Protein AF-A0A1H8IRY9-F1 (afdb_monomer_lite)

Foldseek 3Di:
DQQDDLCLQAWDWDADPPLGIKIKHKDWADKAFAQPQFKDKEQLLPCLVDGTFPDGDDGDIWIKMFIKMPSDPVDIFGQKIKTFDDDFFFPDKDWTHHPPDDPVPDDVPDHAFYWFDAQKMKMFYVVLSVLSVVPPHSVCCCVVPDVVPPDQWHWAARDPVRGTMIMGGQGVGTDTWIKMFGAGPVRHTGIIMIGSCNDPRD

Organism: NCBI:txid1173111

pLDDT: mean 91.51, std 10.92, range [41.16, 98.88]

InterPro domains:
  IPR025335 Protein of unknown function DUF4241 [PF14025] (32-194)

Secondary structure (DSSP, 8-state):
-----GGGGS--EEEETTTEEEEEEEEEEEEEEESSS-EE-S-TTT-TTPPPBSSPPPSEEEEEEEEEEEEETTEEEEEEEEEESSSSPPSEEEE--BTT--GGGPPTT----EEESSSEEEEEEHHHHHHHHHSS-HHHHIIIIIGGG-SSEEEEE-STT--EEEEEE-TTSSEEEEEEEEE-TTS-EEEEEEE-S-S---

Radius of gyration: 16.27 Å; chains: 1; bounding box: 42×40×45 Å

Sequence (202 aa):
MIPISNQIFQSTEGQDKDFGAYTTEVTQIGILSVPSGEIVACDPLVFPEREPFSLKVKPGQYPVYLNIVHFNPEHYRVAYAILRFNNNLPVRWEMATLHGQDVNTLKENEIFGYGVDAGTGCFMDVEAAKILVGMEDGYDFYEQVIEPVYDDWADIPLNEDGLNVILFTSGWGDGFYASYWGFDKNGEVACLVTDFAVLGEV

Structure (mmCIF, N/CA/C/O backbone):
data_AF-A0A1H8IRY9-F1
#
_entry.id   AF-A0A1H8IRY9-F1
#
loop_
_atom_site.group_PDB
_atom_site.id
_atom_site.type_symbol
_atom_site.label_atom_id
_atom_site.label_alt_id
_atom_site.label_comp_id
_atom_site.label_asym_id
_atom_site.label_entity_id
_atom_site.label_seq_id
_atom_site.pdbx_PDB_ins_code
_atom_site.Cartn_x
_atom_site.Cartn_y
_atom_site.Cartn_z
_atom_site.occupancy
_atom_site.B_iso_or_equiv
_atom_site.auth_seq_id
_atom_site.auth_comp_id
_atom_site.auth_asym_id
_atom_site.auth_atom_id
_atom_site.pdbx_PDB_model_num
ATOM 1 N N . MET A 1 1 ? -15.460 -6.413 -12.489 1.00 43.50 1 MET A N 1
ATOM 2 C CA . MET A 1 1 ? -14.377 -7.402 -12.663 1.00 43.50 1 MET A CA 1
ATOM 3 C C . MET A 1 1 ? -13.625 -7.479 -11.341 1.00 43.50 1 MET A C 1
ATOM 5 O O . MET A 1 1 ? -13.669 -6.494 -10.617 1.00 43.50 1 MET A O 1
ATOM 9 N N . ILE A 1 2 ? -13.052 -8.622 -10.954 1.00 50.50 2 ILE A N 1
ATOM 10 C CA . ILE A 1 2 ? -12.177 -8.674 -9.769 1.00 50.50 2 ILE A CA 1
ATOM 11 C C . ILE A 1 2 ? -10.872 -7.991 -10.196 1.00 50.50 2 ILE A C 1
ATOM 13 O O . ILE A 1 2 ? -10.231 -8.548 -11.080 1.00 50.50 2 ILE A O 1
ATOM 17 N N . PRO A 1 3 ? -10.493 -6.818 -9.657 1.00 61.88 3 PRO A N 1
ATOM 18 C CA . PRO A 1 3 ? -9.382 -6.060 -10.232 1.00 61.88 3 PRO A CA 1
ATOM 19 C C . PRO A 1 3 ? -8.028 -6.740 -9.993 1.00 61.88 3 PRO A C 1
ATOM 21 O O . PRO A 1 3 ? -7.098 -6.534 -10.756 1.00 61.88 3 PRO A O 1
ATOM 24 N N . ILE A 1 4 ? -7.917 -7.585 -8.958 1.00 75.94 4 ILE A N 1
ATOM 25 C CA . ILE A 1 4 ? -6.629 -8.100 -8.488 1.00 75.94 4 ILE A CA 1
ATOM 26 C C . ILE A 1 4 ? -6.641 -9.630 -8.394 1.00 75.94 4 ILE A C 1
ATOM 28 O O . ILE A 1 4 ? -7.408 -10.239 -7.641 1.00 75.94 4 ILE A O 1
ATOM 32 N N . SER A 1 5 ? -5.749 -10.264 -9.154 1.00 85.94 5 SER A N 1
ATOM 33 C CA . SER A 1 5 ? -5.492 -11.708 -9.115 1.00 85.94 5 SER A CA 1
ATOM 34 C C . SER A 1 5 ? -4.670 -12.095 -7.882 1.00 85.94 5 SER A C 1
ATOM 36 O O . SER A 1 5 ? -3.749 -11.386 -7.495 1.00 85.94 5 SER A O 1
ATOM 38 N N . ASN A 1 6 ? -4.896 -13.284 -7.310 1.00 89.56 6 ASN A N 1
ATOM 39 C CA . ASN A 1 6 ? -4.045 -13.813 -6.227 1.00 89.56 6 ASN A CA 1
ATOM 40 C C . ASN A 1 6 ? -2.597 -14.104 -6.667 1.00 89.56 6 ASN A C 1
ATOM 42 O O . ASN A 1 6 ? -1.749 -14.420 -5.834 1.00 89.56 6 ASN A O 1
ATOM 46 N N . GLN A 1 7 ? -2.299 -13.988 -7.961 1.00 89.00 7 GLN A N 1
ATOM 47 C CA . GLN A 1 7 ? -0.941 -14.057 -8.489 1.00 89.00 7 GLN A CA 1
ATOM 48 C C . GLN A 1 7 ? -0.023 -12.958 -7.943 1.00 89.00 7 GLN A C 1
ATOM 50 O O . GLN A 1 7 ? 1.178 -13.189 -7.877 1.00 89.00 7 GLN A O 1
ATOM 55 N N . ILE A 1 8 ? -0.557 -11.828 -7.459 1.00 93.31 8 ILE A N 1
ATOM 56 C CA . ILE A 1 8 ? 0.265 -10.741 -6.900 1.00 93.31 8 ILE A CA 1
ATOM 57 C C . ILE A 1 8 ? 1.100 -11.155 -5.676 1.00 93.31 8 ILE A C 1
ATOM 59 O O . ILE A 1 8 ? 2.047 -10.460 -5.324 1.00 93.31 8 ILE A O 1
ATOM 63 N N . PHE A 1 9 ? 0.763 -12.276 -5.023 1.00 94.44 9 PHE A N 1
ATOM 64 C CA . PHE A 1 9 ? 1.453 -12.777 -3.827 1.00 94.44 9 PHE A CA 1
ATOM 65 C C . PHE A 1 9 ? 2.603 -13.746 -4.133 1.00 94.44 9 PHE A C 1
ATOM 67 O O . PHE A 1 9 ? 3.183 -14.312 -3.209 1.00 94.44 9 PHE A O 1
ATOM 74 N N . GLN A 1 10 ? 2.922 -13.975 -5.407 1.00 93.69 10 GLN A N 1
ATOM 75 C CA . GLN A 1 10 ? 4.004 -14.861 -5.825 1.00 93.69 10 GLN A CA 1
ATOM 76 C C . GLN A 1 10 ? 4.699 -14.334 -7.083 1.00 93.69 10 GLN A C 1
ATOM 78 O O . GLN A 1 10 ? 4.160 -13.506 -7.816 1.00 93.69 10 GLN A O 1
ATOM 83 N N . SER A 1 11 ? 5.898 -14.845 -7.352 1.00 93.94 11 SER A N 1
ATOM 84 C CA . SER A 1 11 ? 6.551 -14.627 -8.638 1.00 93.94 11 SER A CA 1
ATOM 85 C C . SER A 1 11 ? 5.747 -15.262 -9.765 1.00 93.94 11 SER A C 1
ATOM 87 O O . SER A 1 11 ? 5.281 -16.399 -9.649 1.00 93.94 11 SER A O 1
ATOM 89 N N . THR A 1 12 ? 5.596 -14.529 -10.860 1.00 93.38 12 THR A N 1
ATOM 90 C CA . THR A 1 12 ? 4.879 -14.974 -12.055 1.00 93.38 12 THR A CA 1
ATOM 91 C C . THR A 1 12 ? 5.604 -14.539 -13.315 1.00 93.38 12 THR A C 1
ATOM 93 O O . THR A 1 12 ? 6.542 -13.750 -13.264 1.00 93.38 12 THR A O 1
ATOM 96 N N . GLU A 1 13 ? 5.177 -15.070 -14.450 1.00 93.19 13 GLU A N 1
ATOM 97 C CA . GLU A 1 13 ? 5.623 -14.638 -15.768 1.00 93.19 13 GLU A CA 1
ATOM 98 C C . GLU A 1 13 ? 4.389 -14.229 -16.566 1.00 93.19 13 GLU A C 1
ATOM 100 O O . GLU A 1 13 ? 3.303 -14.788 -16.371 1.00 93.19 13 GLU A O 1
ATOM 105 N N . GLY A 1 14 ? 4.546 -13.267 -17.466 1.00 91.25 14 GLY A N 1
ATOM 106 C CA . GLY A 1 14 ? 3.451 -12.789 -18.292 1.00 91.25 14 GLY A CA 1
ATOM 107 C C . GLY A 1 14 ? 3.926 -12.087 -19.552 1.00 91.25 14 GLY A C 1
ATOM 108 O O . GLY A 1 14 ? 5.109 -12.089 -19.892 1.00 91.25 14 GLY A O 1
ATOM 109 N N . GLN A 1 15 ? 2.963 -11.516 -20.266 1.00 91.00 15 GLN A N 1
ATOM 110 C CA . GLN A 1 15 ? 3.187 -10.830 -21.525 1.00 91.00 15 GLN A CA 1
ATOM 111 C C . GLN A 1 15 ? 2.514 -9.464 -21.467 1.00 91.00 15 GLN A C 1
ATOM 113 O O . GLN A 1 15 ? 1.292 -9.372 -21.396 1.00 91.00 15 GLN A O 1
ATOM 118 N N . ASP A 1 16 ? 3.321 -8.417 -21.530 1.00 89.69 16 ASP A N 1
ATOM 119 C CA . ASP A 1 16 ? 2.874 -7.051 -21.729 1.00 89.69 16 ASP A CA 1
ATOM 120 C C . ASP A 1 16 ? 2.822 -6.721 -23.229 1.00 89.69 16 ASP A C 1
ATOM 122 O O . ASP A 1 16 ? 3.584 -7.261 -24.045 1.00 89.69 16 ASP A O 1
ATOM 126 N N . LYS A 1 17 ? 1.885 -5.846 -23.603 1.00 86.88 17 LYS A N 1
ATOM 127 C CA . LYS A 1 17 ? 1.641 -5.469 -24.997 1.00 86.88 17 LYS A CA 1
ATOM 128 C C . LYS A 1 17 ? 2.770 -4.615 -25.578 1.00 86.88 17 LYS A C 1
ATOM 130 O O . LYS A 1 17 ? 3.085 -4.773 -26.758 1.00 86.88 17 LYS A O 1
ATOM 135 N N . ASP A 1 18 ? 3.348 -3.737 -24.769 1.00 87.06 18 ASP A N 1
ATOM 136 C CA . ASP A 1 18 ? 4.310 -2.727 -25.203 1.00 87.06 18 ASP A CA 1
ATOM 137 C C . ASP A 1 18 ? 5.749 -3.139 -24.857 1.00 87.06 18 ASP A C 1
ATOM 139 O O . ASP A 1 18 ? 6.672 -2.889 -25.635 1.00 87.06 18 ASP A O 1
ATOM 143 N N . PHE A 1 19 ? 5.942 -3.839 -23.737 1.00 88.12 19 PHE A N 1
ATOM 144 C CA . PHE A 1 19 ? 7.261 -4.222 -23.226 1.00 88.12 19 PHE A CA 1
ATOM 145 C C . PHE A 1 19 ? 7.627 -5.692 -23.432 1.00 88.12 19 PHE A C 1
ATOM 147 O O . PHE A 1 19 ? 8.785 -6.068 -23.251 1.00 88.12 19 PHE A O 1
ATOM 154 N N . GLY A 1 20 ? 6.687 -6.522 -23.880 1.00 91.12 20 GLY A N 1
ATOM 155 C CA . GLY A 1 20 ? 6.962 -7.919 -24.174 1.00 91.12 20 GLY A CA 1
ATOM 156 C C . GLY A 1 20 ? 6.851 -8.826 -22.946 1.00 91.12 20 GLY A C 1
ATOM 157 O O . GLY A 1 20 ? 6.020 -8.607 -22.070 1.00 91.12 20 GLY A O 1
ATOM 158 N N . ALA A 1 21 ? 7.643 -9.898 -22.910 1.00 94.06 21 ALA A N 1
ATOM 159 C CA . ALA A 1 21 ? 7.616 -10.829 -21.785 1.00 94.06 21 ALA A CA 1
ATOM 160 C C . ALA A 1 21 ? 8.112 -10.138 -20.506 1.00 94.06 21 ALA A C 1
ATOM 162 O O . ALA A 1 21 ? 9.083 -9.385 -20.553 1.00 94.06 21 ALA A O 1
ATOM 163 N N . TYR A 1 22 ? 7.476 -10.428 -19.375 1.00 95.25 22 TYR A N 1
ATOM 164 C CA . TYR A 1 22 ? 7.896 -9.931 -18.068 1.00 95.25 22 TYR A CA 1
ATOM 165 C C . TYR A 1 22 ? 7.894 -11.045 -17.026 1.00 95.25 22 TYR A C 1
ATOM 167 O O . TYR A 1 22 ? 7.191 -12.049 -17.161 1.00 95.25 22 TYR A O 1
ATOM 175 N N . THR A 1 23 ? 8.639 -10.825 -15.948 1.00 96.12 23 THR A N 1
ATOM 176 C CA . THR A 1 23 ? 8.550 -11.619 -14.719 1.00 96.12 23 THR A CA 1
ATOM 177 C C . THR A 1 23 ? 8.165 -10.726 -13.552 1.00 96.12 23 THR A C 1
ATOM 179 O O . THR A 1 23 ? 8.511 -9.550 -13.546 1.00 96.12 23 THR A O 1
ATOM 182 N N . THR A 1 24 ? 7.487 -11.262 -12.545 1.00 96.31 24 THR A N 1
ATOM 183 C CA . THR A 1 24 ? 7.252 -10.564 -11.280 1.00 96.31 24 THR A CA 1
ATOM 184 C C . THR A 1 24 ? 8.022 -11.225 -10.152 1.00 96.31 24 THR A C 1
ATOM 186 O O . THR A 1 24 ? 8.224 -12.442 -10.137 1.00 96.31 24 THR A O 1
ATOM 189 N N . GLU A 1 25 ? 8.389 -10.435 -9.157 1.00 96.44 25 GLU A N 1
ATOM 190 C CA . GLU A 1 25 ? 8.845 -10.917 -7.861 1.00 96.44 25 GLU A CA 1
ATOM 191 C C . GLU A 1 25 ? 8.075 -10.241 -6.735 1.00 96.44 25 GLU A C 1
ATOM 193 O O . GLU A 1 25 ? 7.463 -9.190 -6.927 1.00 96.44 25 GLU A O 1
ATOM 198 N N . VAL A 1 26 ? 8.075 -10.876 -5.565 1.00 97.50 26 VAL A N 1
ATOM 199 C CA . VAL A 1 26 ? 7.423 -10.340 -4.372 1.00 97.50 26 VAL A CA 1
ATOM 200 C C . VAL A 1 26 ? 8.450 -10.222 -3.265 1.00 97.50 26 VAL A C 1
ATOM 202 O O . VAL A 1 26 ? 8.976 -11.231 -2.794 1.00 97.50 26 VAL A O 1
ATOM 205 N N . THR A 1 27 ? 8.700 -8.991 -2.834 1.00 97.12 27 THR A N 1
ATOM 206 C CA . THR A 1 27 ? 9.736 -8.663 -1.851 1.00 97.12 27 THR A CA 1
ATOM 207 C C . THR A 1 27 ? 9.099 -8.022 -0.634 1.00 97.12 27 THR A C 1
ATOM 209 O O . THR A 1 27 ? 8.298 -7.101 -0.765 1.00 97.12 27 THR A O 1
ATOM 212 N N . GLN A 1 28 ? 9.438 -8.510 0.560 1.00 98.00 28 GLN A N 1
ATOM 213 C CA . GLN A 1 28 ? 9.058 -7.843 1.804 1.00 98.00 28 GLN A CA 1
ATOM 214 C C . GLN A 1 28 ? 9.961 -6.630 2.017 1.00 98.00 28 GLN A C 1
ATOM 216 O O . GLN A 1 28 ? 11.181 -6.783 2.023 1.00 98.00 28 GLN A O 1
ATOM 221 N N . ILE A 1 29 ? 9.367 -5.460 2.235 1.00 97.56 29 ILE A N 1
ATOM 222 C CA . ILE A 1 29 ? 10.101 -4.191 2.341 1.00 97.56 29 ILE A CA 1
ATOM 223 C C . ILE A 1 29 ? 10.121 -3.604 3.754 1.00 97.56 29 ILE A C 1
ATOM 225 O O . ILE A 1 29 ? 10.922 -2.722 4.035 1.00 97.56 29 ILE A O 1
ATOM 229 N N . GLY A 1 30 ? 9.275 -4.107 4.657 1.00 97.75 30 GLY A N 1
ATOM 230 C CA . GLY A 1 30 ? 9.225 -3.629 6.036 1.00 97.75 30 GLY A CA 1
ATOM 231 C C . GLY A 1 30 ? 8.100 -4.253 6.849 1.00 97.75 30 GLY A C 1
ATOM 232 O O . GLY A 1 30 ? 7.371 -5.135 6.373 1.00 97.75 30 GLY A O 1
ATOM 233 N N . ILE A 1 31 ? 7.968 -3.798 8.093 1.00 98.56 31 ILE A N 1
ATOM 234 C CA . ILE A 1 31 ? 6.854 -4.144 8.981 1.00 98.56 31 ILE A CA 1
ATOM 235 C C . ILE A 1 31 ? 6.211 -2.843 9.447 1.00 98.56 31 ILE A C 1
ATOM 237 O O . ILE A 1 31 ? 6.812 -2.083 10.197 1.00 98.56 31 ILE A O 1
ATOM 241 N N . LEU A 1 32 ? 4.972 -2.599 9.032 1.00 98.81 32 LEU A N 1
ATOM 242 C CA . LEU A 1 32 ? 4.241 -1.397 9.399 1.00 98.81 32 LEU A CA 1
ATOM 243 C C . LEU A 1 32 ? 3.599 -1.541 10.783 1.00 98.81 32 LEU A C 1
ATOM 245 O O . LEU A 1 32 ? 2.849 -2.489 11.027 1.00 98.81 32 LEU A O 1
ATOM 249 N N . SER A 1 33 ? 3.848 -0.573 11.660 1.00 98.69 33 SER A N 1
ATOM 250 C CA . SER A 1 33 ? 3.185 -0.413 12.951 1.00 98.69 33 SER A CA 1
ATOM 251 C C . SER A 1 33 ? 1.857 0.324 12.786 1.00 98.69 33 SER A C 1
ATOM 253 O O . SER A 1 33 ? 1.815 1.437 12.271 1.00 98.69 33 SER A O 1
ATOM 255 N N . VAL A 1 34 ? 0.762 -0.306 13.220 1.00 98.69 34 VAL A N 1
ATOM 256 C CA . VAL A 1 34 ? -0.612 0.200 13.076 1.00 98.69 34 VAL A CA 1
ATOM 257 C C . VAL A 1 34 ? -1.335 0.154 14.431 1.00 98.69 34 VAL A C 1
ATOM 259 O O . VAL A 1 34 ? -2.203 -0.700 14.641 1.00 98.69 34 VAL A O 1
ATOM 262 N N . PRO A 1 35 ? -0.956 0.989 15.416 1.00 98.44 35 PRO A N 1
ATOM 263 C CA . PRO A 1 35 ? -1.551 0.962 16.753 1.00 98.44 35 PRO A CA 1
ATOM 264 C C . PRO A 1 35 ? -3.000 1.469 16.805 1.00 98.44 35 PRO A C 1
ATOM 266 O O . PRO A 1 35 ? -3.748 1.043 17.688 1.00 98.44 35 PRO A O 1
ATOM 269 N N . SER A 1 36 ? -3.426 2.344 15.888 1.00 98.44 36 SER A N 1
ATOM 270 C CA . SER A 1 36 ? -4.815 2.832 15.849 1.00 98.44 36 SER A CA 1
ATOM 271 C C . SER A 1 36 ? -5.755 1.853 15.134 1.00 98.44 36 SER A C 1
ATOM 273 O O . SER A 1 36 ? -6.957 1.812 15.408 1.00 98.44 36 SER A O 1
ATOM 275 N N . GLY A 1 37 ? -5.202 1.039 14.229 1.00 98.62 37 GLY A N 1
ATOM 276 C CA . GLY A 1 37 ? -5.965 0.225 13.283 1.00 98.62 37 GLY A CA 1
ATOM 277 C C . GLY A 1 37 ? -6.464 1.006 12.060 1.00 98.62 37 GLY A C 1
ATOM 278 O O . GLY A 1 37 ? -7.154 0.428 11.221 1.00 98.62 37 GLY A O 1
ATOM 279 N N . GLU A 1 38 ? -6.144 2.296 11.947 1.00 98.81 38 GLU A N 1
ATOM 280 C CA . GLU A 1 38 ? -6.560 3.190 10.864 1.00 98.81 38 GLU A CA 1
ATOM 281 C C . GLU A 1 38 ? -5.382 3.441 9.928 1.00 98.81 38 GLU A C 1
ATOM 283 O O . GLU A 1 38 ? -4.352 3.976 10.334 1.00 98.81 38 GLU A O 1
ATOM 288 N N . ILE A 1 39 ? -5.534 3.032 8.669 1.00 98.88 39 ILE A N 1
ATOM 289 C CA . ILE A 1 39 ? -4.452 3.059 7.683 1.00 98.88 39 ILE A CA 1
ATOM 290 C C . ILE A 1 39 ? -4.667 4.212 6.710 1.00 98.88 39 ILE A C 1
ATOM 292 O O . ILE A 1 39 ? -5.765 4.390 6.175 1.00 98.88 39 ILE A O 1
ATOM 296 N N . VAL A 1 40 ? -3.591 4.941 6.440 1.00 98.75 40 VAL A N 1
ATOM 297 C CA . VAL A 1 40 ? -3.491 5.961 5.400 1.00 98.75 40 VAL A CA 1
ATOM 298 C C . VAL A 1 40 ? -2.613 5.422 4.269 1.00 98.75 40 VAL A C 1
ATOM 300 O O . VAL A 1 40 ? -1.573 4.808 4.516 1.00 98.75 40 VAL A O 1
ATOM 303 N N . ALA A 1 41 ? -3.041 5.662 3.030 1.00 98.62 41 ALA A N 1
ATOM 304 C CA . ALA A 1 41 ? -2.193 5.570 1.848 1.00 98.62 41 ALA A CA 1
ATOM 305 C C . ALA A 1 41 ? -2.277 6.894 1.093 1.00 98.62 41 ALA A C 1
ATOM 307 O O . ALA A 1 41 ? -3.381 7.356 0.785 1.00 98.62 41 ALA A O 1
ATOM 308 N N . CYS A 1 42 ? -1.133 7.516 0.841 1.00 97.56 42 CYS A N 1
ATOM 309 C CA . CYS A 1 42 ? -1.025 8.795 0.151 1.00 97.56 42 CYS A CA 1
ATOM 310 C C . CYS A 1 42 ? 0.349 8.924 -0.513 1.00 97.56 42 CYS A C 1
ATOM 312 O O . CYS A 1 42 ? 1.191 8.031 -0.399 1.00 97.56 42 CYS A O 1
ATOM 314 N N . ASP A 1 43 ? 0.568 10.051 -1.182 1.00 95.19 43 ASP A N 1
ATOM 315 C CA . ASP A 1 43 ? 1.910 10.592 -1.347 1.00 95.19 43 ASP A CA 1
ATOM 316 C C . ASP A 1 43 ? 2.288 11.333 -0.056 1.00 95.19 43 ASP A C 1
ATOM 318 O O . ASP A 1 43 ? 1.632 12.320 0.291 1.00 95.19 43 ASP A O 1
ATOM 322 N N . PRO A 1 44 ? 3.276 10.853 0.712 1.00 91.88 44 PRO A N 1
ATOM 323 C CA . PRO A 1 44 ? 3.619 11.435 2.007 1.00 91.88 44 PRO A CA 1
ATOM 324 C C . PRO A 1 44 ? 4.404 12.746 1.893 1.00 91.88 44 PRO A C 1
ATOM 326 O O . PRO A 1 44 ? 4.547 13.438 2.896 1.00 91.88 44 PRO A O 1
ATOM 329 N N . LEU A 1 45 ? 4.921 13.086 0.707 1.00 88.00 45 LEU A N 1
ATOM 330 C CA . LEU A 1 45 ? 5.691 14.312 0.474 1.00 88.00 45 LEU A CA 1
ATOM 331 C C . LEU A 1 45 ? 4.798 15.479 0.075 1.00 88.00 45 LEU A C 1
ATOM 333 O O . LEU A 1 45 ? 5.155 16.634 0.299 1.00 88.00 45 LEU A O 1
ATOM 337 N N . VAL A 1 46 ? 3.641 15.167 -0.508 1.00 89.31 46 VAL A N 1
ATOM 338 C CA . VAL A 1 46 ? 2.733 16.171 -1.067 1.00 89.31 46 VAL A CA 1
ATOM 339 C C . VAL A 1 46 ? 1.403 16.228 -0.317 1.00 89.31 46 VAL A C 1
ATOM 341 O O . VAL A 1 46 ? 0.857 17.315 -0.150 1.00 89.31 46 VAL A O 1
ATOM 344 N N . PHE A 1 47 ? 0.896 15.089 0.167 1.00 91.12 47 PHE A N 1
ATOM 345 C CA . PHE A 1 47 ? -0.424 14.980 0.803 1.00 91.12 47 PHE A CA 1
ATOM 346 C C . PHE A 1 47 ? -0.411 14.177 2.128 1.00 91.12 47 PHE A C 1
ATOM 348 O O . PHE A 1 47 ? -1.236 13.264 2.289 1.00 91.12 47 PHE A O 1
ATOM 355 N N . PRO A 1 48 ? 0.503 14.449 3.088 1.00 90.88 48 PRO A N 1
ATOM 356 C CA . PRO A 1 48 ? 0.584 13.701 4.350 1.00 90.88 48 PRO A CA 1
ATOM 357 C C . PRO A 1 48 ? -0.673 13.819 5.229 1.00 90.88 48 PRO A C 1
ATOM 359 O O . PRO A 1 48 ? -0.908 12.975 6.091 1.00 90.88 48 PRO A O 1
ATOM 362 N N . GLU A 1 49 ? -1.505 14.837 5.012 1.00 91.94 49 GLU A N 1
ATOM 363 C CA . GLU A 1 49 ? -2.738 15.114 5.750 1.00 91.94 49 GLU A CA 1
ATOM 364 C C . GLU A 1 49 ? -3.947 14.284 5.300 1.00 91.94 49 GLU A C 1
ATOM 366 O O . GLU A 1 49 ? -5.063 14.493 5.784 1.00 91.94 49 GLU A O 1
ATOM 371 N N . ARG A 1 50 ? -3.765 13.356 4.354 1.00 95.69 50 ARG A N 1
ATOM 372 C CA . ARG A 1 50 ? -4.868 12.549 3.837 1.00 95.69 50 ARG A CA 1
ATOM 373 C C . ARG A 1 50 ? -5.514 11.710 4.946 1.00 95.69 50 ARG A C 1
ATOM 375 O O . ARG A 1 50 ? -4.852 10.973 5.669 1.00 95.69 50 ARG A O 1
ATOM 382 N N . GLU A 1 51 ? -6.843 11.750 4.995 1.00 97.94 51 GLU A N 1
ATOM 383 C CA . GLU A 1 51 ? -7.651 10.943 5.915 1.00 97.94 51 GLU A CA 1
ATOM 384 C C . GLU A 1 51 ? -7.411 9.424 5.749 1.00 97.94 51 GLU A C 1
ATOM 386 O O . GLU A 1 51 ? -7.117 8.950 4.638 1.00 97.94 51 GLU A O 1
ATOM 391 N N . PRO A 1 52 ? -7.580 8.627 6.822 1.00 98.56 52 PRO A N 1
ATOM 392 C CA . PRO A 1 52 ? -7.467 7.176 6.752 1.00 98.56 52 PRO A CA 1
ATOM 393 C C . PRO A 1 52 ? -8.645 6.540 6.008 1.00 98.56 52 PRO A C 1
ATOM 395 O O . PRO A 1 52 ? -9.742 7.096 5.900 1.00 98.56 52 PRO A O 1
ATOM 398 N N . PHE A 1 53 ? -8.436 5.319 5.515 1.00 98.81 53 PHE A N 1
ATOM 399 C CA . PHE A 1 53 ? -9.521 4.507 4.971 1.00 98.81 53 PHE A CA 1
ATOM 400 C C . PHE A 1 53 ? -10.613 4.247 6.019 1.00 98.81 53 PHE A C 1
ATOM 402 O O . PHE A 1 53 ? -10.356 4.121 7.213 1.00 98.81 53 PHE A O 1
ATOM 409 N N . SER A 1 54 ? -11.854 4.120 5.550 1.00 98.38 54 SER A N 1
ATOM 410 C CA . SER A 1 54 ? -13.037 3.928 6.396 1.00 98.38 54 SER A CA 1
ATOM 411 C C . SER A 1 54 ? -13.046 2.593 7.149 1.00 98.38 54 SER A C 1
ATOM 413 O O . SER A 1 54 ? -13.609 2.501 8.243 1.00 98.38 54 SER A O 1
ATOM 415 N N . LEU A 1 55 ? -12.433 1.553 6.575 1.00 98.44 55 LEU A N 1
ATOM 416 C CA . LEU A 1 55 ? -12.287 0.248 7.208 1.00 98.44 55 LEU A CA 1
ATOM 417 C C . LEU A 1 55 ? -11.086 0.259 8.157 1.00 98.44 55 LEU A C 1
ATOM 419 O O . LEU A 1 55 ? -9.967 0.563 7.748 1.00 98.44 55 LEU A O 1
ATOM 423 N N . LYS A 1 56 ? -11.322 -0.156 9.406 1.00 98.38 56 LYS A N 1
ATOM 424 C CA . LYS A 1 56 ? -10.275 -0.351 10.416 1.00 98.38 56 LYS A CA 1
ATOM 425 C C . LYS A 1 56 ? -9.842 -1.808 10.495 1.00 98.38 56 LYS A C 1
ATOM 427 O O . LYS A 1 56 ? -10.667 -2.718 10.394 1.00 98.38 56 LYS A O 1
ATOM 432 N N . VAL A 1 57 ? -8.561 -2.019 10.760 1.00 98.50 57 VAL A N 1
ATOM 433 C CA . VAL A 1 57 ? -7.987 -3.331 11.067 1.00 98.50 57 VAL A CA 1
ATOM 434 C C . VAL A 1 57 ? -7.719 -3.464 12.561 1.00 98.50 57 VAL A C 1
ATOM 436 O O . VAL A 1 57 ? -7.805 -2.505 13.327 1.00 98.50 57 VAL A O 1
ATOM 439 N N . LYS A 1 58 ? -7.398 -4.677 13.010 1.00 98.38 58 LYS A N 1
ATOM 440 C CA . LYS A 1 58 ? -6.953 -4.878 14.389 1.00 98.38 58 LYS A CA 1
ATOM 441 C C . LYS A 1 58 ? -5.622 -4.136 14.602 1.00 98.38 58 LYS A C 1
ATOM 443 O O . LYS A 1 58 ? -4.739 -4.288 13.759 1.00 98.38 58 LYS A O 1
ATOM 448 N N . PRO A 1 59 ? -5.423 -3.419 15.719 1.00 98.62 59 PRO A N 1
ATOM 449 C CA . PRO A 1 59 ? -4.117 -2.873 16.055 1.00 98.62 59 PRO A CA 1
ATOM 450 C C . PRO A 1 59 ? -3.015 -3.934 16.058 1.00 98.62 59 PRO A C 1
ATOM 452 O O . PRO A 1 59 ? -3.222 -5.042 16.570 1.00 98.62 59 PRO A O 1
ATOM 455 N N . GLY A 1 60 ? -1.852 -3.612 15.499 1.00 98.31 60 GLY A N 1
ATOM 456 C CA . GLY A 1 60 ? -0.756 -4.570 15.390 1.00 98.31 60 GLY A CA 1
ATOM 457 C C . GLY A 1 60 ? 0.387 -4.108 14.498 1.00 98.31 60 GLY A C 1
ATOM 458 O O . GLY A 1 60 ? 0.497 -2.934 14.168 1.00 98.31 60 GLY A O 1
ATOM 459 N N . GLN A 1 61 ? 1.237 -5.061 14.130 1.00 98.69 61 GLN A N 1
ATOM 460 C CA . GLN A 1 61 ? 2.349 -4.870 13.205 1.00 98.69 61 GLN A CA 1
ATOM 461 C C . GLN A 1 61 ? 2.182 -5.832 12.033 1.00 98.69 61 GLN A C 1
ATOM 463 O O . GLN A 1 61 ? 1.921 -7.020 12.249 1.00 98.69 61 GLN A O 1
ATOM 468 N N . TYR A 1 62 ? 2.316 -5.328 10.812 1.00 98.81 62 TYR A N 1
ATOM 469 C CA . TYR A 1 62 ? 1.928 -6.053 9.606 1.00 98.81 62 TYR A CA 1
ATOM 470 C C . TYR A 1 62 ? 2.995 -5.925 8.517 1.00 98.81 62 TYR A C 1
ATOM 472 O O . TYR A 1 62 ? 3.443 -4.814 8.235 1.00 98.81 62 TYR A O 1
ATOM 480 N N . PRO A 1 63 ? 3.429 -7.034 7.894 1.00 98.75 63 PRO A N 1
ATOM 481 C CA . PRO A 1 63 ? 4.437 -6.970 6.849 1.00 98.75 63 PRO A CA 1
ATOM 482 C C . PRO A 1 63 ? 3.892 -6.289 5.589 1.00 98.75 63 PRO A C 1
ATOM 484 O O . PRO A 1 63 ? 2.757 -6.542 5.162 1.00 98.75 63 PRO A O 1
ATOM 487 N N . VAL A 1 64 ? 4.739 -5.455 4.988 1.00 98.88 64 VAL A N 1
ATOM 488 C CA . VAL A 1 64 ? 4.497 -4.822 3.689 1.00 98.88 64 VAL A CA 1
ATOM 489 C C . VAL A 1 64 ? 5.372 -5.485 2.637 1.00 98.88 64 VAL A C 1
ATOM 491 O O . VAL A 1 64 ? 6.563 -5.717 2.856 1.00 98.88 64 VAL A O 1
ATOM 494 N N . TYR A 1 65 ? 4.771 -5.780 1.492 1.00 98.62 65 TYR A N 1
ATOM 495 C CA . TYR A 1 65 ? 5.420 -6.363 0.330 1.00 98.62 65 TYR A CA 1
ATOM 496 C C . TYR A 1 65 ? 5.210 -5.483 -0.894 1.00 98.62 65 TYR A C 1
ATOM 498 O O . TYR A 1 65 ? 4.175 -4.830 -1.018 1.00 98.62 65 TYR A O 1
ATOM 506 N N . LEU A 1 66 ? 6.146 -5.547 -1.831 1.00 98.25 66 LEU A N 1
ATOM 507 C CA . LEU A 1 66 ? 5.966 -5.050 -3.187 1.00 98.25 66 LEU A CA 1
ATOM 508 C C . LEU A 1 66 ? 5.896 -6.225 -4.150 1.00 98.25 66 LEU A C 1
ATOM 510 O O . LEU A 1 66 ? 6.683 -7.163 -4.035 1.00 98.25 66 LEU A O 1
ATOM 514 N N . ASN A 1 67 ? 4.974 -6.154 -5.104 1.00 97.44 67 ASN A N 1
ATOM 515 C CA . ASN A 1 67 ? 5.046 -6.937 -6.327 1.00 97.44 67 ASN A CA 1
ATOM 516 C C . ASN A 1 67 ? 5.754 -6.081 -7.382 1.00 97.44 67 ASN A C 1
ATOM 518 O O . ASN A 1 67 ? 5.227 -5.046 -7.797 1.00 97.44 67 ASN A O 1
ATOM 522 N N . ILE A 1 68 ? 6.956 -6.497 -7.768 1.00 97.00 68 ILE A N 1
ATOM 523 C CA . ILE A 1 68 ? 7.816 -5.778 -8.706 1.00 97.00 68 ILE A CA 1
ATOM 524 C C . ILE A 1 68 ? 7.782 -6.524 -10.033 1.00 97.00 68 ILE A C 1
ATOM 526 O O . ILE A 1 68 ? 8.101 -7.712 -10.085 1.00 97.00 68 ILE A O 1
ATOM 530 N N . VAL A 1 69 ? 7.395 -5.837 -11.106 1.00 96.00 69 VAL A N 1
ATOM 531 C CA . VAL A 1 69 ? 7.479 -6.360 -12.471 1.00 96.00 69 VAL A CA 1
ATOM 532 C C . VAL A 1 69 ? 8.820 -5.988 -13.086 1.00 96.00 69 VAL A C 1
ATOM 534 O O . VAL A 1 69 ? 9.245 -4.843 -13.004 1.00 96.00 69 VAL A O 1
ATOM 537 N N . HIS A 1 70 ? 9.452 -6.951 -13.747 1.00 96.25 70 HIS A N 1
ATOM 538 C CA . HIS A 1 70 ? 10.692 -6.818 -14.501 1.00 96.25 70 HIS A CA 1
ATOM 539 C C . HIS A 1 70 ? 10.403 -7.073 -15.980 1.00 96.25 70 HIS A C 1
ATOM 541 O O . HIS A 1 70 ? 10.110 -8.205 -16.371 1.00 96.25 70 HIS A O 1
ATOM 547 N N . PHE A 1 71 ? 10.493 -6.033 -16.809 1.00 93.31 71 PHE A N 1
ATOM 548 C CA . PHE A 1 71 ? 10.399 -6.146 -18.271 1.00 93.31 71 PHE A CA 1
ATOM 549 C C . PHE A 1 71 ? 11.757 -6.499 -18.889 1.00 93.31 71 PHE A C 1
ATOM 551 O O . PHE A 1 71 ? 11.849 -7.192 -19.899 1.00 93.31 71 PHE A O 1
ATOM 558 N N . ASN A 1 72 ? 12.829 -6.004 -18.276 1.00 89.12 72 ASN A N 1
ATOM 559 C CA . ASN A 1 72 ? 14.214 -6.409 -18.493 1.00 89.12 72 ASN A CA 1
ATOM 560 C C . ASN A 1 72 ? 15.052 -5.962 -17.269 1.00 89.12 72 ASN A C 1
ATOM 562 O O . ASN A 1 72 ? 14.523 -5.234 -16.429 1.00 89.12 72 ASN A O 1
ATOM 566 N N . PRO A 1 73 ? 16.337 -6.350 -17.148 1.00 83.06 73 PRO A N 1
ATOM 567 C CA . PRO A 1 73 ? 17.143 -6.048 -15.959 1.00 83.06 73 PRO A CA 1
ATOM 568 C C . PRO A 1 73 ? 17.304 -4.561 -15.605 1.00 83.06 73 PRO A C 1
ATOM 570 O O . PRO A 1 73 ? 17.620 -4.250 -14.464 1.00 83.06 73 PRO A O 1
ATOM 573 N N . GLU A 1 74 ? 17.112 -3.647 -16.558 1.00 86.94 74 GLU A N 1
ATOM 574 C CA . GLU A 1 74 ? 17.211 -2.194 -16.345 1.00 86.94 74 GLU A CA 1
ATOM 575 C C . GLU A 1 74 ? 15.831 -1.517 -16.305 1.00 86.94 74 GLU A C 1
ATOM 577 O O . GLU A 1 74 ? 15.729 -0.304 -16.125 1.00 86.94 74 GLU A O 1
ATOM 582 N N . HIS A 1 75 ? 14.755 -2.284 -16.495 1.00 90.12 75 HIS A N 1
ATOM 583 C CA . HIS A 1 75 ? 13.401 -1.765 -16.587 1.00 90.12 75 HIS A CA 1
ATOM 584 C C . HIS A 1 75 ? 12.443 -2.593 -15.735 1.00 90.12 75 HIS A C 1
ATOM 586 O O . HIS A 1 75 ? 11.848 -3.572 -16.197 1.00 90.12 75 HIS A O 1
ATOM 592 N N . TYR A 1 76 ? 12.277 -2.151 -14.492 1.00 94.50 76 TYR A N 1
ATOM 593 C CA . TYR A 1 76 ? 11.345 -2.721 -13.530 1.00 94.50 76 TYR A CA 1
ATOM 594 C C . TYR A 1 76 ? 10.459 -1.643 -12.905 1.00 94.50 76 TYR A C 1
ATOM 596 O O . TYR A 1 76 ? 10.764 -0.450 -12.977 1.00 94.50 76 TYR A O 1
ATOM 604 N N . ARG A 1 77 ? 9.325 -2.054 -12.340 1.00 95.31 77 ARG A N 1
ATOM 605 C CA . ARG A 1 77 ? 8.320 -1.161 -11.751 1.00 95.31 77 ARG A CA 1
ATOM 606 C C . ARG A 1 77 ? 7.639 -1.834 -10.570 1.00 95.31 77 ARG A C 1
ATOM 608 O O . ARG A 1 77 ? 7.371 -3.034 -10.611 1.00 95.31 77 ARG A O 1
ATOM 615 N N . VAL A 1 78 ? 7.275 -1.055 -9.558 1.00 96.38 78 VAL A N 1
ATOM 616 C CA . VAL A 1 78 ? 6.352 -1.512 -8.515 1.00 96.38 78 VAL A CA 1
ATOM 617 C C . VAL A 1 78 ? 4.950 -1.570 -9.117 1.00 96.38 78 VAL A C 1
ATOM 619 O O . VAL A 1 78 ? 4.359 -0.538 -9.418 1.00 96.38 78 VAL A O 1
ATOM 622 N N . ALA A 1 79 ? 4.422 -2.776 -9.322 1.00 96.00 79 ALA A N 1
ATOM 623 C CA . ALA A 1 79 ? 3.067 -2.966 -9.833 1.00 96.00 79 ALA A CA 1
ATOM 624 C C . ALA A 1 79 ? 2.029 -2.869 -8.709 1.00 96.00 79 ALA A C 1
ATOM 626 O O . ALA A 1 79 ? 0.985 -2.243 -8.882 1.00 96.00 79 ALA A O 1
ATOM 627 N N . TYR A 1 80 ? 2.343 -3.444 -7.544 1.00 97.81 80 TYR A N 1
ATOM 628 C CA . TYR A 1 80 ? 1.453 -3.443 -6.386 1.00 97.81 80 TYR A CA 1
ATOM 629 C C . TYR A 1 80 ? 2.225 -3.226 -5.086 1.00 97.81 80 TYR A C 1
ATOM 631 O O . TYR A 1 80 ? 3.254 -3.867 -4.867 1.00 97.81 80 TYR A O 1
ATOM 639 N N . ALA A 1 81 ? 1.674 -2.410 -4.188 1.00 98.44 81 ALA A N 1
ATOM 640 C CA . ALA A 1 81 ? 2.085 -2.358 -2.785 1.00 98.44 81 ALA A CA 1
ATOM 641 C C . ALA A 1 81 ? 1.061 -3.103 -1.925 1.00 98.44 81 ALA A C 1
ATOM 643 O O . ALA A 1 81 ? -0.140 -2.879 -2.052 1.00 98.44 81 ALA A O 1
ATOM 644 N N . ILE A 1 82 ? 1.521 -4.007 -1.060 1.00 98.69 82 ILE A N 1
ATOM 645 C CA . ILE A 1 82 ? 0.689 -5.013 -0.393 1.00 98.69 82 ILE A CA 1
ATOM 646 C C . ILE A 1 82 ? 0.951 -4.992 1.114 1.00 98.69 82 ILE A C 1
ATOM 648 O O . ILE A 1 82 ? 1.997 -5.436 1.575 1.00 98.69 82 ILE A O 1
ATOM 652 N N . LEU A 1 83 ? -0.039 -4.589 1.902 1.00 98.81 83 LEU A N 1
ATOM 653 C CA . LEU A 1 83 ? -0.039 -4.722 3.359 1.00 98.81 83 LEU A CA 1
ATOM 654 C C . LEU A 1 83 ? -0.803 -5.997 3.755 1.00 98.81 83 LEU A C 1
ATOM 656 O O . LEU A 1 83 ? -1.997 -6.119 3.472 1.00 98.81 83 LEU A O 1
ATOM 660 N N . ARG A 1 84 ? -0.128 -6.976 4.374 1.00 98.50 84 ARG A N 1
ATOM 661 C CA . ARG A 1 84 ? -0.707 -8.294 4.716 1.00 98.50 84 ARG A CA 1
ATOM 662 C C . ARG A 1 84 ? -1.112 -8.377 6.190 1.00 98.50 84 ARG A C 1
ATOM 664 O O . ARG A 1 84 ? -0.280 -8.208 7.073 1.00 98.50 84 ARG A O 1
ATOM 671 N N . PHE A 1 85 ? -2.364 -8.755 6.456 1.00 98.62 85 PHE A N 1
ATOM 672 C CA . PHE A 1 85 ? -2.896 -8.924 7.820 1.00 98.62 85 PHE A CA 1
ATOM 673 C C . PHE A 1 85 ? -2.955 -10.383 8.276 1.00 98.62 85 PHE A C 1
ATOM 675 O O . PHE A 1 85 ? -2.901 -10.670 9.471 1.00 98.62 85 PHE A O 1
ATOM 682 N N . ASN A 1 86 ? -3.061 -11.320 7.333 1.00 97.00 86 ASN A N 1
ATOM 683 C CA . ASN A 1 86 ? -3.002 -12.754 7.596 1.00 97.00 86 ASN A CA 1
ATOM 684 C C . ASN A 1 86 ? -2.419 -13.513 6.384 1.00 97.00 86 ASN A C 1
ATOM 686 O O . ASN A 1 86 ? -2.077 -12.909 5.366 1.00 97.00 86 ASN A O 1
ATOM 690 N N . ASN A 1 87 ? -2.298 -14.842 6.483 1.00 95.75 87 ASN A N 1
ATOM 691 C CA . ASN A 1 87 ? -1.730 -15.703 5.429 1.00 95.75 87 ASN A CA 1
ATOM 692 C C . ASN A 1 87 ? -2.780 -16.316 4.483 1.00 95.75 87 ASN A C 1
ATOM 694 O O . ASN A 1 87 ? -2.431 -17.094 3.597 1.00 95.75 87 ASN A O 1
ATOM 698 N N . ASN A 1 88 ? -4.064 -16.000 4.655 1.00 97.12 88 ASN A N 1
ATOM 699 C CA . ASN A 1 88 ? -5.119 -16.520 3.792 1.00 97.12 88 ASN A CA 1
ATOM 700 C C . ASN A 1 88 ? -5.139 -15.768 2.454 1.00 97.12 88 ASN A C 1
ATOM 702 O O . ASN A 1 88 ? -4.774 -14.595 2.367 1.00 97.12 88 ASN A O 1
ATOM 706 N N . LEU A 1 89 ? -5.572 -16.438 1.388 1.00 95.75 89 LEU A N 1
ATOM 707 C CA . LEU A 1 89 ? -5.757 -15.785 0.095 1.00 95.75 89 LEU A CA 1
ATOM 708 C C . LEU A 1 89 ? -7.106 -15.049 0.049 1.00 95.75 89 LEU A C 1
ATOM 710 O O . LEU A 1 89 ? -8.118 -15.630 0.464 1.00 95.75 89 LEU A O 1
ATOM 714 N N . PRO A 1 90 ? -7.144 -13.817 -0.489 1.00 96.75 90 PRO A N 1
ATOM 715 C CA . PRO A 1 90 ? -8.387 -13.136 -0.815 1.00 96.75 90 PRO A CA 1
ATOM 716 C C . PRO A 1 90 ? -9.253 -13.951 -1.781 1.00 96.75 90 PRO A C 1
ATOM 718 O O . PRO A 1 90 ? -8.771 -14.546 -2.745 1.00 96.75 90 PRO A O 1
ATOM 721 N N . VAL A 1 91 ? -10.557 -13.964 -1.528 1.00 96.25 91 VAL A N 1
ATOM 722 C CA . VAL A 1 91 ? -11.585 -14.522 -2.423 1.00 96.25 91 VAL A CA 1
ATOM 723 C C . VAL A 1 91 ? -12.608 -13.469 -2.850 1.00 96.25 91 VAL A C 1
ATOM 725 O O . VAL A 1 91 ? -13.431 -13.726 -3.725 1.00 96.25 91 VAL A O 1
ATOM 728 N N . ARG A 1 92 ? -12.562 -12.283 -2.235 1.00 95.38 92 ARG A N 1
ATOM 729 C CA . ARG A 1 92 ? -13.382 -11.114 -2.551 1.00 95.38 92 ARG A CA 1
ATOM 730 C C . ARG A 1 92 ? -12.524 -9.863 -2.408 1.00 95.38 92 ARG A C 1
ATOM 732 O O . ARG A 1 92 ? -11.753 -9.763 -1.459 1.00 95.38 92 ARG A O 1
ATOM 739 N N . TRP A 1 93 ? -12.698 -8.926 -3.328 1.00 96.06 93 TRP A N 1
ATOM 740 C CA . TRP A 1 93 ? -11.994 -7.650 -3.340 1.00 96.06 93 TRP A CA 1
ATOM 741 C C . TRP A 1 93 ? -12.993 -6.502 -3.324 1.00 96.06 93 TRP A C 1
ATOM 743 O O . TRP A 1 93 ? -14.008 -6.568 -4.016 1.00 96.06 93 TRP A O 1
ATOM 753 N N . GLU A 1 94 ? -12.697 -5.460 -2.555 1.00 95.94 94 GLU A N 1
ATOM 754 C CA . GLU A 1 94 ? -13.488 -4.228 -2.507 1.00 95.94 94 GLU A CA 1
ATOM 755 C C . GLU A 1 94 ? -12.567 -3.017 -2.559 1.00 95.94 94 GLU A C 1
ATOM 757 O O . GLU A 1 94 ? -11.525 -3.011 -1.912 1.00 95.94 94 GLU 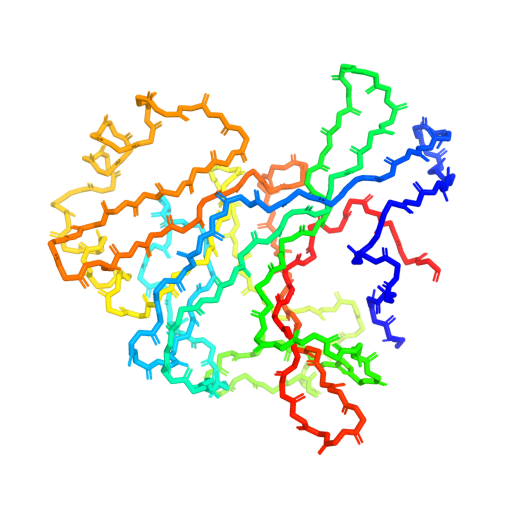A O 1
ATOM 762 N N . MET A 1 95 ? -12.945 -1.987 -3.316 1.00 96.75 95 MET A N 1
ATOM 763 C CA . MET A 1 95 ? -12.201 -0.728 -3.347 1.00 96.75 95 MET A CA 1
ATOM 764 C C . MET A 1 95 ? -12.179 -0.106 -1.949 1.00 96.75 95 MET A C 1
ATOM 766 O O . MET A 1 95 ? -13.210 -0.005 -1.283 1.00 96.75 95 MET A O 1
ATOM 770 N N . ALA A 1 96 ? -10.996 0.295 -1.500 1.00 98.06 96 ALA A N 1
ATOM 771 C CA . ALA A 1 96 ? -10.805 0.976 -0.237 1.00 98.06 96 ALA A CA 1
ATOM 772 C C . ALA A 1 96 ? -11.255 2.434 -0.372 1.00 98.06 96 ALA A C 1
ATOM 774 O O . ALA A 1 96 ? -10.767 3.183 -1.216 1.00 98.06 96 ALA A O 1
ATOM 775 N N . THR A 1 97 ? -12.194 2.836 0.477 1.00 98.31 97 THR A N 1
ATOM 776 C CA . THR A 1 97 ? -12.818 4.160 0.447 1.00 98.31 97 THR A CA 1
ATOM 777 C C . THR A 1 97 ? -12.530 4.942 1.719 1.00 98.31 97 THR A C 1
ATOM 779 O O . THR A 1 97 ? -12.329 4.368 2.792 1.00 98.31 97 THR A O 1
ATOM 782 N N . LEU A 1 98 ? -12.551 6.267 1.614 1.00 98.31 98 LEU A N 1
ATOM 783 C CA . LEU A 1 98 ? -12.638 7.179 2.752 1.00 98.31 98 LEU A CA 1
ATOM 784 C C . LEU A 1 98 ? -14.061 7.221 3.320 1.00 98.31 98 LEU A C 1
ATOM 786 O O . LEU A 1 98 ? -15.025 6.793 2.680 1.00 98.31 98 LEU A O 1
ATOM 790 N N . HIS A 1 99 ? -14.214 7.782 4.520 1.00 96.38 99 HIS A N 1
ATOM 791 C CA . HIS A 1 99 ? -15.537 7.998 5.096 1.00 96.38 99 HIS A CA 1
ATOM 792 C C . HIS A 1 99 ? -16.397 8.894 4.184 1.00 96.38 99 HIS A C 1
ATOM 794 O O . HIS A 1 99 ? -16.002 9.999 3.819 1.00 96.38 99 HIS A O 1
ATOM 800 N N . GLY A 1 100 ? -17.596 8.423 3.831 1.00 96.50 100 GLY A N 1
ATOM 801 C CA . GLY A 1 100 ? -18.542 9.145 2.972 1.00 96.50 100 GLY A CA 1
ATOM 802 C C . GLY A 1 100 ? -18.372 8.916 1.466 1.00 96.50 100 GLY A C 1
ATOM 803 O O . GLY A 1 100 ? -19.218 9.374 0.702 1.00 96.50 100 GLY A O 1
ATOM 804 N N . GLN A 1 101 ? -17.339 8.191 1.027 1.00 97.69 101 GLN A N 1
ATOM 805 C CA . GLN A 1 101 ? -17.220 7.753 -0.365 1.00 97.69 101 GLN A CA 1
ATOM 806 C C . GLN A 1 101 ? -18.079 6.504 -0.614 1.00 97.69 101 GLN A C 1
ATOM 808 O O . GLN A 1 101 ? -17.983 5.513 0.110 1.00 97.69 101 GLN A O 1
ATOM 813 N N . ASP A 1 102 ? -18.903 6.553 -1.661 1.00 96.38 102 ASP A N 1
ATOM 814 C CA . ASP A 1 102 ? -19.774 5.457 -2.093 1.00 96.38 102 ASP A CA 1
ATOM 815 C C . ASP A 1 102 ? -19.411 5.039 -3.520 1.00 96.38 102 ASP A C 1
ATOM 817 O O . ASP A 1 102 ? -19.617 5.787 -4.477 1.00 96.38 102 ASP A O 1
ATOM 821 N N . VAL A 1 103 ? -18.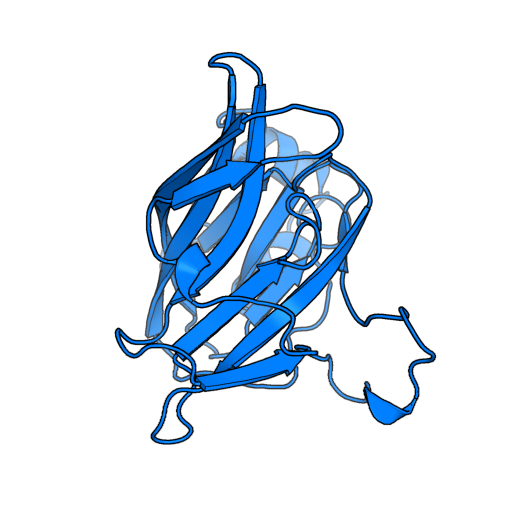876 3.826 -3.668 1.00 94.88 103 VAL A N 1
ATOM 822 C CA . VAL A 1 103 ? -18.446 3.261 -4.958 1.00 94.88 103 VAL A CA 1
ATOM 823 C C . VAL A 1 103 ? -19.572 3.178 -5.989 1.00 94.88 103 VAL A C 1
ATOM 825 O O . VAL A 1 103 ? -19.294 3.197 -7.182 1.00 94.88 103 VAL A O 1
ATOM 828 N N . ASN A 1 104 ? -20.840 3.150 -5.566 1.00 95.62 104 ASN A N 1
ATOM 829 C CA . ASN A 1 104 ? -21.982 3.136 -6.487 1.00 95.62 104 ASN A CA 1
ATOM 830 C C . ASN A 1 104 ? -22.199 4.479 -7.200 1.00 95.62 104 ASN A C 1
ATOM 832 O O . ASN A 1 104 ? -23.013 4.564 -8.118 1.00 95.62 104 ASN A O 1
ATOM 836 N N . THR A 1 105 ? -21.501 5.533 -6.770 1.00 96.56 105 THR A N 1
ATOM 837 C CA . THR A 1 105 ? -21.555 6.856 -7.407 1.00 96.56 105 THR A CA 1
ATOM 838 C C . THR A 1 105 ? -20.553 7.016 -8.550 1.00 96.56 105 THR A C 1
ATOM 840 O O . THR A 1 105 ? -20.681 7.961 -9.330 1.00 96.56 105 THR A O 1
ATOM 843 N N . LEU A 1 106 ? -19.589 6.095 -8.668 1.00 94.75 106 LEU A N 1
ATOM 844 C CA . LEU A 1 106 ? -18.585 6.087 -9.728 1.00 94.75 106 LEU A CA 1
ATOM 845 C C . LEU A 1 106 ? -19.209 5.671 -11.066 1.00 94.75 106 LEU A C 1
ATOM 847 O O . LEU A 1 106 ? -20.019 4.743 -11.139 1.00 94.75 106 LEU A O 1
ATOM 851 N N . LYS A 1 107 ? -18.806 6.345 -12.145 1.00 94.69 107 LYS A N 1
ATOM 852 C CA . LYS A 1 107 ? -19.045 5.866 -13.512 1.00 94.69 107 LYS A CA 1
ATOM 853 C C . LYS A 1 107 ? -18.091 4.722 -13.851 1.00 94.69 107 LYS A C 1
ATOM 855 O O . LYS A 1 107 ? -17.144 4.425 -13.129 1.00 94.69 107 LYS A O 1
ATOM 860 N N . GLU A 1 108 ? -18.331 4.096 -14.997 1.00 87.62 108 GLU A N 1
ATOM 861 C CA . GLU A 1 108 ? -17.412 3.111 -15.564 1.00 87.62 108 GLU A CA 1
ATOM 862 C C . GLU A 1 108 ? -15.989 3.691 -15.667 1.00 87.62 108 GLU A C 1
ATOM 864 O O . GLU A 1 108 ? -15.803 4.796 -16.180 1.00 87.62 108 GLU A O 1
ATOM 869 N N . ASN A 1 109 ? -15.005 2.940 -15.163 1.00 84.94 109 ASN A N 1
ATOM 870 C CA . ASN A 1 109 ? -13.583 3.302 -15.080 1.00 84.94 109 ASN A CA 1
ATOM 871 C C . ASN A 1 109 ? -13.230 4.482 -14.154 1.00 84.94 109 ASN A C 1
ATOM 873 O O . ASN A 1 109 ? -12.063 4.866 -14.094 1.00 84.94 109 ASN A O 1
ATOM 877 N N . GLU A 1 110 ? -14.185 5.060 -13.420 1.00 93.00 110 GLU A N 1
ATOM 878 C CA . GLU A 1 110 ? -13.857 5.984 -12.332 1.00 93.00 110 GLU A CA 1
ATOM 879 C C . GLU A 1 110 ? -13.436 5.194 -11.085 1.00 93.00 110 GLU A C 1
ATOM 881 O O . GLU A 1 110 ? -13.938 4.101 -10.813 1.00 93.00 110 GLU A O 1
ATOM 886 N N . ILE A 1 111 ? -12.513 5.764 -10.313 1.00 94.69 111 ILE A N 1
ATOM 887 C CA . ILE A 1 111 ? -11.997 5.168 -9.082 1.00 94.69 111 ILE A CA 1
ATOM 888 C C . ILE A 1 111 ? -11.997 6.190 -7.948 1.00 94.69 111 ILE A C 1
ATOM 890 O O . ILE A 1 111 ? -11.853 7.393 -8.173 1.00 94.69 111 ILE A O 1
ATOM 894 N N . PHE A 1 112 ? -12.090 5.699 -6.715 1.00 97.44 112 PHE A N 1
ATOM 895 C CA . PHE A 1 112 ? -11.547 6.411 -5.564 1.00 97.44 112 PHE A CA 1
ATOM 896 C C . PHE A 1 112 ? -10.105 5.966 -5.341 1.00 97.44 112 PHE A C 1
ATOM 898 O O . PHE A 1 112 ? -9.772 4.793 -5.500 1.00 97.44 112 PHE A O 1
ATOM 905 N N . GLY A 1 113 ? -9.254 6.912 -4.963 1.00 95.75 113 GLY A N 1
ATOM 906 C CA . GLY A 1 113 ? -7.826 6.676 -4.845 1.00 95.75 113 GLY A CA 1
ATOM 907 C C . GLY A 1 113 ? -7.112 7.775 -4.077 1.00 95.75 113 GLY A C 1
ATOM 908 O O . GLY A 1 113 ? -7.728 8.535 -3.318 1.00 95.75 113 GLY A O 1
ATOM 909 N N . TYR A 1 114 ? -5.805 7.846 -4.269 1.00 97.31 114 TYR A N 1
ATOM 910 C CA . TYR A 1 114 ? -4.978 8.959 -3.834 1.00 97.31 114 TYR A CA 1
ATOM 911 C C . TYR A 1 114 ? -4.081 9.423 -4.981 1.00 97.31 114 TYR A C 1
ATOM 913 O O . TYR A 1 114 ? -3.701 8.631 -5.845 1.00 97.31 114 TYR A O 1
ATOM 921 N N . GLY A 1 115 ? -3.803 10.726 -5.003 1.00 96.12 115 GLY A N 1
ATOM 922 C CA . GLY A 1 115 ? -2.872 11.320 -5.953 1.00 96.12 115 GLY A CA 1
ATOM 923 C C . GLY A 1 115 ? -1.432 11.084 -5.520 1.00 96.12 115 GLY A C 1
ATOM 924 O O . GLY A 1 115 ? -1.142 11.108 -4.323 1.00 96.12 115 GLY A O 1
ATOM 925 N N . VAL A 1 116 ? -0.563 10.874 -6.500 1.00 95.44 116 VAL A N 1
ATOM 926 C CA . VAL A 1 116 ? 0.891 10.857 -6.355 1.00 95.44 116 VAL A CA 1
ATOM 927 C C . VAL A 1 116 ? 1.474 11.931 -7.257 1.00 95.44 116 VAL A C 1
ATOM 929 O O . VAL A 1 116 ? 1.081 12.002 -8.420 1.00 95.44 116 VAL A O 1
ATOM 932 N N . ASP A 1 117 ? 2.358 12.759 -6.703 1.00 93.00 117 ASP A N 1
ATOM 933 C CA . ASP A 1 117 ? 2.940 13.939 -7.370 1.00 93.00 117 ASP A CA 1
ATOM 934 C C . ASP A 1 117 ? 4.456 14.089 -7.093 1.00 93.00 117 ASP A C 1
ATOM 936 O O . ASP A 1 117 ? 5.119 14.983 -7.612 1.00 93.00 117 ASP A O 1
ATOM 940 N N . ALA A 1 118 ? 5.021 13.199 -6.272 1.00 90.50 118 ALA A N 1
ATOM 941 C CA . ALA A 1 118 ? 6.455 13.025 -6.057 1.00 90.50 118 ALA A CA 1
ATOM 942 C C . ALA A 1 118 ? 6.931 11.609 -6.443 1.00 90.50 118 ALA A C 1
ATOM 944 O O . ALA A 1 118 ? 7.933 11.113 -5.920 1.00 90.50 118 ALA A O 1
ATOM 945 N N . GLY A 1 119 ? 6.177 10.902 -7.292 1.00 92.88 119 GLY A N 1
ATOM 946 C CA . GLY A 1 119 ? 6.447 9.510 -7.664 1.00 92.88 119 GLY A CA 1
ATOM 947 C C . GLY A 1 119 ? 6.446 8.509 -6.499 1.00 92.88 119 GLY A C 1
ATOM 948 O O . GLY A 1 119 ? 6.841 7.356 -6.698 1.00 92.88 119 GLY A O 1
ATOM 949 N N . THR A 1 120 ? 5.969 8.898 -5.312 1.00 92.31 120 THR A N 1
ATOM 950 C CA . THR A 1 120 ? 6.072 8.122 -4.070 1.00 92.31 120 THR A CA 1
ATOM 951 C C . THR A 1 120 ? 4.696 7.831 -3.481 1.00 92.31 120 THR A C 1
ATOM 953 O O . THR A 1 120 ? 3.877 8.725 -3.296 1.00 92.31 120 THR A O 1
ATOM 956 N N . GLY A 1 121 ? 4.443 6.567 -3.149 1.00 96.25 121 GLY A N 1
ATOM 957 C CA . GLY A 1 121 ? 3.316 6.148 -2.323 1.00 96.25 121 GLY A CA 1
ATOM 958 C C . GLY A 1 121 ? 3.777 5.695 -0.940 1.00 96.25 121 GLY A C 1
ATOM 959 O O . GLY A 1 121 ? 4.953 5.394 -0.730 1.00 96.25 121 GLY A O 1
ATOM 960 N N . CYS A 1 122 ? 2.843 5.608 0.006 1.00 97.56 122 CYS A N 1
ATOM 961 C CA . CYS A 1 122 ? 3.131 5.036 1.314 1.00 97.56 122 CYS A CA 1
ATOM 962 C C . CYS A 1 122 ? 1.990 4.205 1.901 1.00 97.56 122 CYS A C 1
ATOM 964 O O . CYS A 1 122 ? 0.832 4.305 1.489 1.00 97.56 122 CYS A O 1
ATOM 966 N N . PHE A 1 123 ? 2.336 3.422 2.923 1.00 98.81 123 PHE A N 1
ATOM 967 C CA . PHE A 1 123 ? 1.403 2.996 3.959 1.00 98.81 123 PHE A CA 1
ATOM 968 C C . PHE A 1 123 ? 1.871 3.507 5.318 1.00 98.81 123 PHE A C 1
ATOM 970 O O . PHE A 1 123 ? 3.050 3.389 5.661 1.00 98.81 123 PHE A O 1
ATOM 977 N N . MET A 1 124 ? 0.933 4.031 6.105 1.00 98.44 124 MET A N 1
ATOM 978 C CA . MET A 1 124 ? 1.178 4.468 7.478 1.00 98.44 124 MET A CA 1
ATOM 979 C C . MET A 1 124 ? -0.078 4.372 8.348 1.00 98.44 124 MET A C 1
ATOM 981 O O . MET A 1 124 ? -1.198 4.306 7.840 1.00 98.44 124 MET A O 1
ATOM 985 N N . ASP A 1 125 ? 0.105 4.367 9.665 1.00 98.69 125 ASP A N 1
ATOM 986 C CA . ASP A 1 125 ? -0.982 4.593 10.623 1.00 98.69 125 ASP A CA 1
ATOM 987 C C . ASP A 1 125 ? -1.371 6.083 10.655 1.00 98.69 125 ASP A C 1
ATOM 989 O O . ASP A 1 125 ? -0.534 6.956 10.417 1.00 98.69 125 ASP A O 1
ATOM 993 N N . VAL A 1 126 ? -2.623 6.403 10.986 1.00 98.00 126 VAL A N 1
ATOM 994 C CA . VAL A 1 126 ? -3.066 7.804 11.105 1.00 98.00 126 VAL A CA 1
ATOM 995 C C . VAL A 1 126 ? -2.262 8.607 12.141 1.00 98.00 126 VAL A C 1
ATOM 997 O O . VAL A 1 126 ? -2.073 9.810 11.973 1.00 98.00 126 VAL A O 1
ATOM 1000 N N . GLU A 1 127 ? -1.743 7.977 13.199 1.00 97.00 127 GLU A N 1
ATOM 1001 C CA . GLU A 1 127 ? -0.885 8.668 14.169 1.00 97.00 127 GLU A CA 1
ATOM 1002 C C . GLU A 1 127 ? 0.490 9.014 13.577 1.00 97.00 127 GLU A C 1
ATOM 1004 O O . GLU A 1 127 ? 1.039 10.070 13.887 1.00 97.00 127 GLU A O 1
ATOM 1009 N N . ALA A 1 128 ? 1.019 8.181 12.674 1.00 95.62 128 ALA A N 1
ATOM 1010 C CA . ALA A 1 128 ? 2.228 8.496 11.914 1.00 95.62 128 ALA A CA 1
ATOM 1011 C C . ALA A 1 128 ? 1.984 9.666 10.945 1.00 95.62 128 ALA A C 1
ATOM 1013 O O . ALA A 1 128 ? 2.794 10.590 10.886 1.00 95.62 128 ALA A O 1
ATOM 1014 N N . ALA A 1 129 ? 0.826 9.692 10.275 1.00 94.50 129 ALA A N 1
ATOM 1015 C CA . ALA A 1 129 ? 0.426 10.803 9.409 1.00 94.50 129 ALA A CA 1
ATOM 1016 C C . ALA A 1 129 ? 0.407 12.149 10.161 1.00 94.50 129 ALA A C 1
ATOM 1018 O O . ALA A 1 129 ? 0.931 13.149 9.676 1.00 94.50 129 ALA A O 1
ATOM 1019 N N . LYS A 1 130 ? -0.115 12.175 11.395 1.00 93.31 130 LYS A N 1
ATOM 1020 C CA . LYS A 1 130 ? -0.121 13.384 12.241 1.00 93.31 130 LYS A CA 1
ATOM 1021 C C . LYS A 1 130 ? 1.281 13.883 12.588 1.00 93.31 130 LYS A C 1
ATOM 1023 O O . LYS A 1 130 ? 1.471 15.092 12.692 1.00 93.31 130 LYS A O 1
ATOM 1028 N N . ILE A 1 131 ? 2.241 12.976 12.788 1.00 91.56 131 ILE A N 1
ATOM 1029 C CA . ILE A 1 131 ? 3.642 13.349 13.023 1.00 91.56 131 ILE A CA 1
ATOM 1030 C C . ILE A 1 131 ? 4.211 14.018 11.772 1.00 91.56 131 ILE A C 1
ATOM 1032 O O . ILE A 1 131 ? 4.794 15.090 11.898 1.00 91.56 131 ILE A O 1
ATOM 1036 N N . LEU A 1 132 ? 3.988 13.436 10.586 1.00 89.00 132 LEU A N 1
ATOM 1037 C CA . LEU A 1 132 ? 4.453 14.015 9.321 1.00 89.00 132 LEU A CA 1
ATOM 1038 C C . LEU A 1 132 ? 3.876 15.412 9.076 1.00 89.00 132 LEU A C 1
ATOM 1040 O O . LEU A 1 132 ? 4.621 16.329 8.760 1.00 89.00 132 LEU A O 1
ATOM 1044 N N . VAL A 1 133 ? 2.571 15.599 9.290 1.00 88.44 133 VAL A N 1
ATOM 1045 C CA . VAL A 1 133 ? 1.914 16.915 9.166 1.00 88.44 133 VAL A CA 1
ATOM 1046 C C . VAL A 1 133 ? 2.469 17.935 10.170 1.00 88.44 133 VAL A C 1
ATOM 1048 O O . VAL A 1 133 ? 2.440 19.135 9.916 1.00 88.44 133 VAL A O 1
ATOM 1051 N N . GLY A 1 134 ? 2.943 17.473 11.330 1.00 83.00 134 GLY A N 1
ATOM 1052 C CA . GLY A 1 134 ? 3.540 18.318 12.362 1.00 83.00 134 GLY A CA 1
ATOM 1053 C C . GLY A 1 134 ? 5.007 18.689 12.124 1.00 83.00 134 GLY A C 1
ATOM 1054 O O . GLY A 1 134 ? 5.521 19.525 12.867 1.00 83.00 134 GLY A O 1
ATOM 1055 N N . MET A 1 135 ? 5.684 18.087 11.140 1.00 81.75 135 MET A N 1
ATOM 1056 C CA . MET A 1 135 ? 7.025 18.509 10.724 1.00 81.75 135 MET A CA 1
ATOM 1057 C C . MET A 1 135 ? 6.899 19.857 9.996 1.00 81.75 135 MET A C 1
ATOM 1059 O O . MET A 1 135 ? 6.055 19.996 9.116 1.00 81.75 135 MET A O 1
ATOM 1063 N N . GLU A 1 136 ? 7.675 20.864 10.422 1.00 56.50 136 GLU A N 1
ATOM 1064 C CA . GLU A 1 136 ? 7.416 22.291 10.136 1.00 56.50 136 GLU A CA 1
ATOM 1065 C C . GLU A 1 136 ? 7.373 22.653 8.638 1.00 56.50 136 GLU A C 1
ATOM 1067 O O . GLU A 1 136 ? 6.746 23.655 8.308 1.00 56.50 136 GLU A O 1
ATOM 1072 N N . ASP A 1 137 ? 7.928 21.819 7.749 1.00 61.97 137 ASP A N 1
ATOM 1073 C CA . ASP A 1 137 ? 7.673 21.812 6.304 1.00 61.97 137 ASP A CA 1
ATOM 1074 C C . ASP A 1 137 ? 7.900 20.395 5.727 1.00 61.97 137 ASP A C 1
ATOM 1076 O O . ASP A 1 137 ? 8.810 19.683 6.151 1.00 61.97 137 ASP A O 1
ATOM 1080 N N . GLY A 1 138 ? 7.151 19.981 4.693 1.00 58.94 138 GLY A N 1
ATOM 1081 C CA . GLY A 1 138 ? 7.394 18.704 3.983 1.00 58.94 138 GLY A CA 1
ATOM 1082 C C . GLY A 1 138 ? 8.813 18.583 3.394 1.00 58.94 138 GLY A C 1
ATOM 1083 O O . GLY A 1 138 ? 9.308 17.480 3.164 1.00 58.94 138 GLY A O 1
ATOM 1084 N N . TYR A 1 139 ? 9.496 19.723 3.227 1.00 63.47 139 TYR A N 1
ATOM 1085 C CA . TYR A 1 139 ? 10.913 19.817 2.878 1.00 63.47 139 TYR A CA 1
ATOM 1086 C C . TYR A 1 139 ? 11.827 19.208 3.952 1.00 63.47 139 TYR A C 1
ATOM 1088 O O . TYR A 1 139 ? 12.777 18.508 3.613 1.00 63.47 139 TYR A O 1
ATOM 1096 N N . ASP A 1 140 ? 11.515 19.410 5.236 1.00 69.00 140 ASP A N 1
ATOM 1097 C CA . ASP A 1 140 ? 12.284 18.825 6.335 1.00 69.00 140 ASP A CA 1
ATOM 1098 C C . ASP A 1 140 ? 12.149 17.308 6.347 1.00 69.00 140 ASP A C 1
ATOM 1100 O O . ASP A 1 140 ? 13.143 16.610 6.516 1.00 69.00 140 ASP A O 1
ATOM 1104 N N . PHE A 1 141 ? 10.946 16.777 6.110 1.00 73.31 141 PHE A N 1
ATOM 1105 C CA . PHE A 1 141 ? 10.779 15.334 5.960 1.00 73.31 141 PHE A CA 1
ATOM 1106 C C . PHE A 1 141 ? 11.568 14.819 4.748 1.00 73.31 141 PHE A C 1
ATOM 1108 O O . PHE A 1 141 ? 12.316 13.852 4.868 1.00 73.31 141 PHE A O 1
ATOM 1115 N N . TYR A 1 142 ? 11.486 15.491 3.599 1.00 72.75 142 TYR A N 1
ATOM 1116 C CA . TYR A 1 142 ? 12.245 15.087 2.417 1.00 72.75 142 TYR A CA 1
ATOM 1117 C C . TYR A 1 142 ? 13.766 15.056 2.664 1.00 72.75 142 TYR A C 1
ATOM 1119 O O . TYR A 1 142 ? 14.388 14.020 2.451 1.00 72.75 142 TYR A O 1
ATOM 1127 N N . GLU A 1 143 ? 14.371 16.132 3.166 1.00 73.31 143 GLU A N 1
ATOM 1128 C CA . GLU A 1 143 ? 15.827 16.214 3.393 1.00 73.31 143 GLU A CA 1
ATOM 1129 C C . GLU A 1 143 ? 16.304 15.340 4.556 1.00 73.31 143 GLU A C 1
ATOM 1131 O O . GLU A 1 143 ? 17.346 14.690 4.480 1.00 73.31 143 GLU A O 1
ATOM 1136 N N . GLN A 1 144 ? 15.560 15.314 5.664 1.00 68.81 144 GLN A N 1
ATOM 1137 C CA . GLN A 1 144 ? 16.006 14.610 6.868 1.00 68.81 144 GLN A CA 1
ATOM 1138 C C . GLN A 1 144 ? 15.754 13.106 6.784 1.00 68.81 144 GLN A C 1
ATOM 1140 O O . GLN A 1 144 ? 16.395 12.342 7.509 1.00 68.81 144 GLN A O 1
ATOM 1145 N N . VAL A 1 145 ? 14.820 12.680 5.929 1.00 69.94 145 VAL A N 1
ATOM 1146 C CA . VAL A 1 145 ? 14.303 11.313 5.949 1.00 69.94 145 VAL A CA 1
ATOM 1147 C C . VAL A 1 145 ? 14.390 10.611 4.598 1.00 69.94 145 VAL A C 1
ATOM 1149 O O . VAL A 1 145 ? 14.761 9.441 4.563 1.00 69.94 145 VAL A O 1
ATOM 1152 N N . ILE A 1 146 ? 14.088 11.291 3.492 1.00 71.31 146 ILE A N 1
ATOM 1153 C CA . ILE A 1 146 ? 13.957 10.653 2.171 1.00 71.31 146 ILE A CA 1
ATOM 1154 C C . ILE A 1 146 ? 15.247 10.729 1.365 1.00 71.31 146 ILE A C 1
ATOM 1156 O O . ILE A 1 146 ? 15.736 9.705 0.894 1.00 71.31 146 ILE A O 1
ATOM 1160 N N . GLU A 1 147 ? 15.816 11.924 1.213 1.00 73.75 147 GLU A N 1
ATOM 1161 C CA . GLU A 1 147 ? 17.049 12.155 0.457 1.00 73.75 147 GLU A CA 1
ATOM 1162 C C . GLU A 1 147 ? 18.204 11.231 0.894 1.00 73.75 147 GLU A C 1
ATOM 1164 O O . GLU A 1 147 ? 18.876 10.672 0.021 1.00 73.75 147 GLU A O 1
ATOM 1169 N N . PRO A 1 148 ? 18.418 10.955 2.198 1.00 61.81 148 PRO A N 1
ATOM 1170 C CA . PRO A 1 148 ? 19.493 10.065 2.634 1.00 61.81 148 PRO A CA 1
ATOM 1171 C C . PRO A 1 148 ? 19.271 8.587 2.275 1.00 61.81 148 PRO A C 1
ATOM 1173 O O . PRO A 1 148 ? 20.213 7.799 2.368 1.00 61.81 148 PRO A O 1
ATOM 1176 N N . VAL A 1 149 ? 18.040 8.200 1.918 1.00 63.84 149 VAL A N 1
ATOM 1177 C CA . VAL A 1 149 ? 17.585 6.804 1.785 1.00 63.84 149 VAL A CA 1
ATOM 1178 C C . VAL A 1 149 ? 17.087 6.505 0.366 1.00 63.84 149 VAL A C 1
ATOM 1180 O O . VAL A 1 149 ? 16.494 5.458 0.161 1.00 63.84 149 VAL A O 1
ATOM 1183 N N . TYR A 1 150 ? 17.314 7.396 -0.610 1.00 63.62 150 TYR A N 1
ATOM 1184 C CA . TYR A 1 150 ? 16.692 7.328 -1.940 1.00 63.62 150 TYR A CA 1
ATOM 1185 C C . TYR A 1 150 ? 16.976 5.999 -2.674 1.00 63.62 150 TYR A C 1
ATOM 1187 O O . TYR A 1 150 ? 17.987 5.829 -3.357 1.00 63.62 150 TYR A O 1
ATOM 1195 N N . ASP A 1 151 ? 16.045 5.069 -2.503 1.00 78.50 151 ASP A N 1
ATOM 1196 C CA . ASP A 1 151 ? 15.954 3.717 -3.042 1.00 78.50 151 ASP A CA 1
ATOM 1197 C C . ASP A 1 151 ? 14.483 3.509 -3.456 1.00 78.50 151 ASP A C 1
ATOM 1199 O O . ASP A 1 151 ? 13.627 4.364 -3.203 1.00 78.50 151 ASP A O 1
ATOM 1203 N N . ASP A 1 152 ? 14.150 2.388 -4.087 1.00 88.19 152 ASP A N 1
ATOM 1204 C CA . ASP A 1 152 ? 12.783 2.136 -4.561 1.00 88.19 152 ASP A CA 1
ATOM 1205 C C . ASP A 1 152 ? 11.739 2.037 -3.434 1.00 88.19 152 ASP A C 1
ATOM 1207 O O . ASP A 1 152 ? 10.534 2.133 -3.684 1.00 88.19 152 ASP A O 1
ATOM 1211 N N . TRP A 1 153 ? 12.183 1.831 -2.194 1.00 93.69 153 TRP A N 1
ATOM 1212 C CA . TRP A 1 153 ? 11.355 1.808 -0.993 1.00 93.69 153 TRP A CA 1
ATOM 1213 C C . TRP A 1 153 ? 12.182 2.094 0.260 1.00 93.69 153 TRP A C 1
ATOM 1215 O O . TRP A 1 153 ? 13.399 1.923 0.279 1.00 93.69 153 TRP A O 1
ATOM 1225 N N . ALA A 1 154 ? 11.504 2.451 1.350 1.00 93.31 154 ALA A N 1
ATOM 1226 C CA . ALA A 1 154 ? 12.135 2.614 2.656 1.00 93.31 154 ALA A CA 1
ATOM 1227 C C . ALA A 1 154 ? 11.163 2.308 3.804 1.00 93.31 154 ALA A C 1
ATOM 1229 O O . ALA A 1 154 ? 9.965 2.574 3.707 1.00 93.31 154 ALA A O 1
ATOM 1230 N N . ASP A 1 155 ? 11.696 1.770 4.902 1.00 94.44 155 ASP A N 1
ATOM 1231 C CA . ASP A 1 155 ? 11.004 1.627 6.187 1.00 94.44 155 ASP A CA 1
ATOM 1232 C C . ASP A 1 155 ? 11.551 2.688 7.145 1.00 94.44 155 ASP A C 1
ATOM 1234 O O . ASP A 1 155 ? 12.692 2.597 7.607 1.00 94.44 155 ASP A O 1
ATOM 1238 N N . ILE A 1 156 ? 10.759 3.733 7.378 1.00 92.31 156 ILE A N 1
ATOM 1239 C CA . ILE A 1 156 ? 11.193 4.926 8.093 1.00 92.31 156 ILE A CA 1
ATOM 1240 C C . ILE A 1 156 ? 10.577 4.968 9.493 1.00 92.31 156 ILE A C 1
ATOM 1242 O O . ILE A 1 156 ? 9.370 5.203 9.611 1.00 92.31 156 ILE A O 1
ATOM 1246 N N . PRO A 1 157 ? 11.373 4.856 10.569 1.00 92.50 157 PRO A N 1
ATOM 1247 C CA . PRO A 1 157 ? 10.895 5.108 11.924 1.00 92.50 157 PRO A CA 1
ATOM 1248 C C . PRO A 1 157 ? 10.647 6.607 12.153 1.00 92.50 157 PRO A C 1
ATOM 1250 O O . PRO A 1 157 ? 11.488 7.440 11.824 1.00 92.50 157 PRO A O 1
ATOM 1253 N N . LEU A 1 158 ? 9.514 6.952 12.768 1.00 90.25 158 LEU A N 1
ATOM 1254 C CA . LEU A 1 158 ? 9.132 8.336 13.080 1.00 90.25 158 LEU A CA 1
ATOM 1255 C C . LEU A 1 158 ? 9.309 8.711 14.553 1.00 90.25 158 LEU A C 1
ATOM 1257 O O . LEU A 1 158 ? 9.439 9.891 14.872 1.00 90.25 158 LEU A O 1
ATOM 1261 N N . ASN A 1 159 ? 9.270 7.742 15.468 1.00 88.62 159 ASN A N 1
ATOM 1262 C CA . ASN A 1 159 ? 9.430 7.999 16.897 1.00 88.62 159 ASN A CA 1
ATOM 1263 C C . ASN A 1 159 ? 9.944 6.771 17.670 1.00 88.62 159 ASN A C 1
ATOM 1265 O O . ASN A 1 159 ? 10.063 5.670 17.133 1.00 88.62 159 ASN A O 1
ATOM 1269 N N . GLU A 1 160 ? 10.229 6.966 18.960 1.00 88.25 160 GLU A N 1
ATOM 1270 C CA . GLU A 1 160 ? 10.694 5.902 19.864 1.00 88.25 160 GLU A CA 1
ATOM 1271 C C . GLU A 1 160 ? 9.610 4.856 20.188 1.00 88.25 160 GLU A C 1
ATOM 1273 O O . GLU A 1 160 ? 9.939 3.731 20.563 1.00 88.25 160 GLU A O 1
ATOM 1278 N N . ASP A 1 161 ? 8.329 5.193 19.999 1.00 87.38 161 ASP A N 1
ATOM 1279 C CA . ASP A 1 161 ? 7.194 4.283 20.212 1.00 87.38 161 ASP A CA 1
ATOM 1280 C C . ASP A 1 161 ? 7.022 3.264 19.069 1.00 87.38 161 ASP A C 1
ATOM 1282 O O . ASP A 1 161 ? 6.148 2.394 19.123 1.00 87.38 161 ASP A O 1
ATOM 1286 N N . GLY A 1 162 ? 7.861 3.353 18.033 1.00 91.94 162 GLY A N 1
ATOM 1287 C CA . GLY A 1 162 ? 7.870 2.432 16.904 1.00 91.94 162 GLY A CA 1
ATOM 1288 C C . GLY A 1 162 ? 6.796 2.722 15.860 1.00 91.94 162 GLY A C 1
ATOM 1289 O O . GLY A 1 162 ? 6.411 1.803 15.139 1.00 91.94 162 GLY A O 1
ATOM 1290 N N . LEU A 1 163 ? 6.288 3.958 15.773 1.00 96.12 163 LEU A N 1
ATOM 1291 C CA . LEU A 1 163 ? 5.553 4.404 14.588 1.00 96.12 163 LEU A CA 1
ATOM 1292 C C . LEU A 1 163 ? 6.519 4.544 13.418 1.00 96.12 163 LEU A C 1
ATOM 1294 O O . LEU A 1 163 ? 7.637 5.036 13.577 1.00 96.12 163 LEU A O 1
ATOM 1298 N N . ASN A 1 164 ? 6.066 4.133 12.244 1.00 96.44 164 ASN A N 1
ATOM 1299 C CA . ASN A 1 164 ? 6.847 4.187 11.023 1.00 96.44 164 ASN A CA 1
ATOM 1300 C C . ASN A 1 164 ? 5.968 4.460 9.800 1.00 96.44 164 ASN A C 1
ATOM 1302 O O . ASN A 1 164 ? 4.738 4.375 9.854 1.00 96.44 164 ASN A O 1
ATOM 1306 N N . VAL A 1 165 ? 6.633 4.795 8.699 1.00 95.94 165 VAL A N 1
ATOM 1307 C CA . VAL A 1 165 ? 6.043 4.963 7.370 1.00 95.94 165 VAL A CA 1
ATOM 1308 C C . VAL A 1 165 ? 6.797 4.046 6.425 1.00 95.94 165 VAL A C 1
ATOM 1310 O O . VAL A 1 165 ? 8.026 4.080 6.375 1.00 95.94 165 VAL A O 1
ATOM 1313 N N . ILE A 1 166 ? 6.059 3.233 5.673 1.00 97.44 166 ILE A N 1
ATOM 1314 C CA . ILE A 1 166 ? 6.636 2.433 4.597 1.00 97.44 166 ILE A CA 1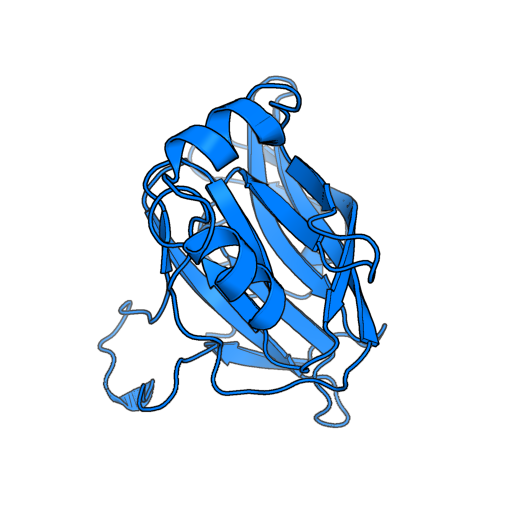
ATOM 1315 C C . ILE A 1 166 ? 6.416 3.177 3.287 1.00 97.44 166 ILE A C 1
ATOM 1317 O O . ILE A 1 166 ? 5.272 3.408 2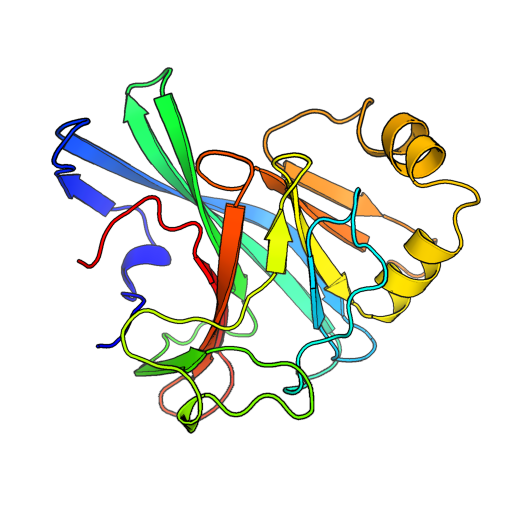.898 1.00 97.44 166 ILE A O 1
ATOM 1321 N N . LEU A 1 167 ? 7.508 3.540 2.628 1.00 95.31 167 LEU A N 1
ATOM 1322 C CA . LEU A 1 167 ? 7.556 4.303 1.384 1.00 95.31 167 LEU A CA 1
ATOM 1323 C C . LEU A 1 167 ? 7.881 3.382 0.216 1.00 95.31 167 LEU A C 1
ATOM 1325 O O . LEU A 1 167 ? 8.634 2.426 0.392 1.00 95.31 167 LEU A O 1
ATOM 1329 N N . PHE A 1 168 ? 7.352 3.680 -0.965 1.00 96.25 168 PHE A N 1
ATOM 1330 C CA . PHE A 1 168 ? 7.653 2.944 -2.193 1.00 96.25 168 PHE A CA 1
ATOM 1331 C C . PHE A 1 168 ? 7.412 3.796 -3.438 1.00 96.25 168 PHE A C 1
ATOM 1333 O O . PHE A 1 168 ? 6.507 4.635 -3.466 1.00 96.25 168 PHE A O 1
ATOM 1340 N N . THR A 1 169 ? 8.190 3.548 -4.492 1.00 95.25 169 THR A N 1
ATOM 1341 C CA . THR A 1 169 ? 7.956 4.143 -5.810 1.00 95.25 169 THR A CA 1
ATOM 1342 C C . THR A 1 169 ? 6.617 3.678 -6.384 1.00 95.25 169 THR A C 1
ATOM 1344 O O . THR A 1 169 ? 6.134 2.573 -6.124 1.00 95.25 169 THR A O 1
ATOM 1347 N N . SER A 1 170 ? 5.970 4.554 -7.147 1.00 94.75 170 SER A N 1
ATOM 1348 C CA . SER A 1 170 ? 4.592 4.366 -7.615 1.00 94.75 170 SER A CA 1
ATOM 1349 C C . SER A 1 170 ? 4.529 4.025 -9.099 1.00 94.75 170 SER A C 1
ATOM 1351 O O . SER A 1 170 ? 4.339 4.900 -9.929 1.00 94.75 170 SER A O 1
ATOM 1353 N N . GLY A 1 171 ? 4.676 2.753 -9.475 1.00 93.50 171 GLY A N 1
ATOM 1354 C CA . GLY A 1 171 ? 4.553 2.334 -10.878 1.00 93.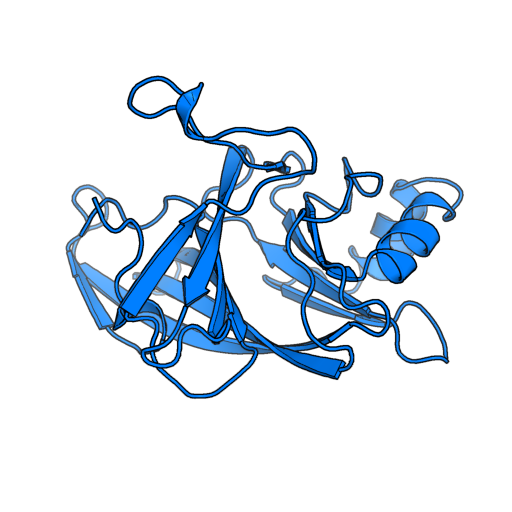50 171 GLY A CA 1
ATOM 1355 C C . GLY A 1 171 ? 5.309 3.244 -11.854 1.00 93.50 171 GLY A C 1
ATOM 1356 O O . GLY A 1 171 ? 6.535 3.308 -11.815 1.00 93.50 171 GLY A O 1
ATOM 1357 N N . TRP A 1 172 ? 4.577 3.955 -12.720 1.00 92.69 172 TRP A N 1
ATOM 1358 C CA . TRP A 1 172 ? 5.130 4.885 -13.719 1.00 92.69 172 TRP A CA 1
ATOM 1359 C C . TRP A 1 172 ? 5.464 6.298 -13.202 1.00 92.69 172 TRP A C 1
ATOM 1361 O O . TRP A 1 172 ? 5.919 7.127 -13.990 1.00 92.69 172 TRP A O 1
ATOM 1371 N N . GLY A 1 173 ? 5.272 6.565 -11.912 1.00 93.44 173 GLY A N 1
ATOM 1372 C CA . GLY A 1 173 ? 5.445 7.858 -11.256 1.00 93.44 173 GLY A CA 1
ATOM 1373 C C . GLY A 1 173 ? 4.102 8.492 -10.894 1.00 93.44 173 GLY A C 1
ATOM 1374 O O . GLY A 1 173 ? 3.174 7.813 -10.451 1.00 93.44 173 GLY A O 1
ATOM 1375 N N . ASP A 1 174 ? 3.998 9.802 -11.096 1.00 95.38 174 ASP A N 1
ATOM 1376 C CA . ASP A 1 174 ? 2.820 10.594 -10.735 1.00 95.38 174 ASP A CA 1
ATOM 1377 C C . ASP A 1 174 ? 1.530 10.059 -11.368 1.00 95.38 174 ASP A C 1
ATOM 1379 O O . ASP A 1 174 ? 1.502 9.591 -12.511 1.00 95.38 174 ASP A O 1
ATOM 1383 N N . GLY A 1 175 ? 0.432 10.134 -10.620 1.00 96.25 175 GLY A N 1
ATOM 1384 C CA . GLY A 1 175 ? -0.830 9.543 -11.041 1.00 96.25 175 GLY A CA 1
ATOM 1385 C C . GLY A 1 175 ? -1.913 9.573 -9.974 1.00 96.25 175 GLY A C 1
ATOM 1386 O O . GLY A 1 175 ? -1.823 10.279 -8.972 1.00 96.25 175 GLY A O 1
ATOM 1387 N N . PHE A 1 176 ? -2.975 8.803 -10.205 1.00 96.56 176 PHE A N 1
ATOM 1388 C CA . PHE A 1 176 ? -4.072 8.635 -9.259 1.00 96.56 176 PHE A CA 1
ATOM 1389 C C . PHE A 1 176 ? -4.407 7.152 -9.143 1.00 96.56 176 PHE A C 1
ATOM 1391 O O . PHE A 1 176 ? -4.871 6.542 -10.107 1.00 96.56 176 PHE A O 1
ATOM 1398 N N . TYR A 1 177 ? -4.149 6.579 -7.971 1.00 96.44 177 TYR A N 1
ATOM 1399 C CA . TYR A 1 177 ? -4.114 5.130 -7.780 1.00 96.44 177 TYR A CA 1
ATOM 1400 C C . TYR A 1 177 ? -5.123 4.681 -6.729 1.00 96.44 177 TYR A C 1
ATOM 1402 O O . TYR A 1 177 ? -5.325 5.349 -5.712 1.00 96.44 177 TYR A O 1
ATOM 1410 N N . ALA A 1 178 ? -5.768 3.543 -6.979 1.00 96.88 178 ALA A N 1
ATOM 1411 C CA . ALA A 1 178 ? -6.753 2.964 -6.077 1.00 96.88 178 ALA A CA 1
ATOM 1412 C C . ALA A 1 178 ? -6.112 1.932 -5.147 1.00 96.88 178 ALA A C 1
ATOM 1414 O O . ALA A 1 178 ? -5.205 1.192 -5.534 1.00 96.88 178 ALA A O 1
ATOM 1415 N N . SER A 1 179 ? -6.659 1.834 -3.937 1.00 98.25 179 SER A N 1
ATOM 1416 C CA . SER A 1 179 ? -6.370 0.729 -3.028 1.00 98.25 179 SER A CA 1
ATOM 1417 C C . SER A 1 179 ? -7.586 -0.185 -2.887 1.00 98.25 179 SER A C 1
ATOM 1419 O O . SER A 1 179 ? -8.723 0.248 -3.068 1.00 98.25 179 SER A O 1
ATOM 1421 N N . TYR A 1 180 ? -7.361 -1.451 -2.546 1.00 98.00 180 TYR A N 1
ATOM 1422 C CA . TYR A 1 180 ? -8.387 -2.485 -2.454 1.00 98.00 180 TYR A CA 1
ATOM 1423 C C . TYR A 1 180 ? -8.168 -3.384 -1.236 1.00 98.00 180 TYR A C 1
ATOM 1425 O O . TYR A 1 180 ? -7.066 -3.875 -0.988 1.00 98.00 180 TYR A O 1
ATOM 1433 N N . TRP A 1 181 ? -9.244 -3.649 -0.501 1.00 98.44 181 TRP A N 1
ATOM 1434 C CA . TRP A 1 181 ? -9.294 -4.638 0.567 1.00 98.44 181 TRP A CA 1
ATOM 1435 C C . TRP A 1 181 ? -9.524 -6.030 -0.012 1.00 98.44 181 TRP A C 1
ATOM 1437 O O . TRP A 1 181 ? -10.511 -6.266 -0.712 1.00 98.44 181 TRP A O 1
ATOM 1447 N N . GLY A 1 182 ? -8.636 -6.964 0.314 1.00 98.06 182 GLY A N 1
ATOM 1448 C CA . GLY A 1 182 ? -8.799 -8.383 0.025 1.00 98.06 182 GLY A CA 1
ATOM 1449 C C . GLY A 1 182 ? -9.370 -9.110 1.236 1.00 98.06 182 GLY A C 1
ATOM 1450 O O . GLY A 1 182 ? -8.757 -9.113 2.303 1.00 98.06 182 GLY A O 1
ATOM 1451 N N . PHE A 1 183 ? -10.520 -9.758 1.071 1.00 98.00 183 PHE A N 1
ATOM 1452 C CA . PHE A 1 183 ? -11.185 -10.538 2.112 1.00 98.00 183 PHE A CA 1
ATOM 1453 C C . PHE A 1 183 ? -11.022 -12.030 1.860 1.00 98.00 183 PHE A C 1
ATOM 1455 O O . PHE A 1 183 ? -11.263 -12.505 0.747 1.00 98.00 183 PHE A O 1
ATOM 1462 N N . ASP A 1 184 ? -10.651 -12.779 2.893 1.00 97.38 184 ASP A N 1
ATOM 1463 C CA . ASP A 1 184 ? -10.526 -14.229 2.805 1.00 97.38 184 ASP A CA 1
ATOM 1464 C C . ASP A 1 184 ? -11.883 -14.954 2.853 1.00 97.38 184 ASP A C 1
ATOM 1466 O O . ASP A 1 184 ? -12.957 -14.358 2.968 1.00 97.38 184 ASP A O 1
ATOM 1470 N N . LYS A 1 185 ? -11.836 -16.287 2.753 1.00 97.06 185 LYS A N 1
ATOM 1471 C CA . LYS A 1 185 ? -13.023 -17.159 2.767 1.00 97.06 185 LYS A CA 1
ATOM 1472 C C . LYS A 1 185 ? -13.860 -17.080 4.051 1.00 97.06 185 LYS A C 1
ATOM 1474 O O . LYS A 1 185 ? -15.005 -17.525 4.034 1.00 97.06 185 LYS A O 1
ATOM 1479 N N . ASN A 1 186 ? -13.296 -16.574 5.147 1.00 97.38 186 ASN A N 1
ATOM 1480 C CA . ASN A 1 186 ? -13.997 -16.379 6.413 1.00 97.38 186 ASN A CA 1
ATOM 1481 C C . ASN A 1 186 ? -14.607 -14.970 6.509 1.00 97.38 186 ASN A C 1
ATOM 1483 O O . ASN A 1 186 ? -15.317 -14.680 7.467 1.00 97.38 186 ASN A O 1
ATOM 1487 N N . GLY A 1 187 ? -14.350 -14.104 5.522 1.00 96.88 187 GLY A N 1
ATOM 1488 C CA . GLY A 1 187 ? -14.763 -12.706 5.531 1.00 96.88 187 GLY A CA 1
ATOM 1489 C C . GLY A 1 187 ? -13.831 -11.796 6.330 1.00 96.88 187 GLY A C 1
ATOM 1490 O O . GLY A 1 187 ? -14.188 -10.641 6.551 1.00 96.88 187 GLY A O 1
ATOM 1491 N N . GLU A 1 188 ? -12.657 -12.279 6.748 1.00 97.94 188 GLU A N 1
ATOM 1492 C CA . GLU A 1 188 ? -11.651 -11.462 7.429 1.00 97.94 188 GLU A CA 1
ATOM 1493 C C . GLU A 1 188 ? -10.776 -10.724 6.409 1.00 97.94 188 GLU A C 1
ATOM 1495 O O . GLU A 1 188 ? -10.540 -11.210 5.300 1.00 97.94 188 GLU A O 1
ATOM 1500 N N . VAL A 1 189 ? -10.282 -9.540 6.780 1.00 98.25 189 VAL A N 1
ATOM 1501 C CA . VAL A 1 189 ? -9.361 -8.773 5.935 1.00 98.25 189 VAL A CA 1
ATOM 1502 C C . VAL A 1 189 ? -8.016 -9.495 5.894 1.00 98.25 189 VAL A C 1
ATOM 1504 O O . VAL A 1 189 ? -7.348 -9.638 6.915 1.00 98.25 189 VAL A O 1
ATOM 1507 N N . ALA A 1 190 ? -7.624 -9.951 4.709 1.00 98.31 190 ALA A N 1
ATOM 1508 C CA . ALA A 1 190 ? -6.353 -10.623 4.467 1.00 98.31 190 ALA A CA 1
ATOM 1509 C C . ALA A 1 190 ? -5.256 -9.641 4.050 1.00 98.31 190 ALA A C 1
ATOM 1511 O O . ALA A 1 190 ? -4.096 -9.812 4.436 1.00 98.31 190 ALA A O 1
ATOM 1512 N N . CYS A 1 191 ? -5.611 -8.610 3.277 1.00 98.62 191 CYS A N 1
ATOM 1513 C CA . CYS A 1 191 ? -4.667 -7.599 2.811 1.00 98.62 191 CYS A CA 1
ATOM 1514 C C . CYS A 1 191 ? -5.331 -6.280 2.399 1.00 98.62 191 CYS A C 1
ATOM 1516 O O . CYS A 1 191 ? -6.524 -6.240 2.098 1.00 98.62 191 CYS A O 1
ATOM 1518 N N . LEU A 1 192 ? -4.516 -5.231 2.329 1.00 98.81 192 LEU A N 1
ATOM 1519 C CA . LEU A 1 192 ? -4.775 -3.990 1.605 1.00 98.81 192 LEU A CA 1
ATOM 1520 C C . LEU A 1 192 ? -3.753 -3.898 0.476 1.00 98.81 192 LEU A C 1
ATOM 1522 O O . LEU A 1 192 ? -2.570 -4.143 0.709 1.00 98.81 192 LEU A O 1
ATOM 1526 N N . VAL A 1 193 ? -4.200 -3.569 -0.731 1.00 98.62 193 VAL A N 1
ATOM 1527 C CA . VAL A 1 193 ? -3.324 -3.477 -1.902 1.00 98.62 193 VAL A CA 1
ATOM 1528 C C . VAL A 1 193 ? -3.544 -2.161 -2.615 1.00 98.62 193 VAL A C 1
ATOM 1530 O O . VAL A 1 193 ? -4.681 -1.876 -2.963 1.00 98.62 193 VAL A O 1
ATOM 1533 N N . THR A 1 194 ? -2.485 -1.397 -2.869 1.00 98.38 194 THR A N 1
ATOM 1534 C CA . THR A 1 194 ? -2.509 -0.326 -3.873 1.00 98.38 194 THR A CA 1
ATOM 1535 C C . THR A 1 194 ? -2.078 -0.903 -5.212 1.00 98.38 194 THR A C 1
ATOM 1537 O O . THR A 1 194 ? -1.043 -1.567 -5.286 1.00 98.38 194 THR A O 1
ATOM 1540 N N . ASP A 1 195 ? -2.877 -0.653 -6.244 1.00 96.56 195 ASP A N 1
ATOM 1541 C CA . ASP A 1 195 ? -2.585 -1.011 -7.631 1.00 96.56 195 ASP A CA 1
ATOM 1542 C C . ASP A 1 195 ? -2.098 0.229 -8.391 1.00 96.56 195 ASP A C 1
ATOM 1544 O O . ASP A 1 195 ? -2.814 1.230 -8.484 1.00 96.56 195 ASP A O 1
ATOM 1548 N N . PHE A 1 196 ? -0.878 0.157 -8.927 1.00 95.88 196 PHE A N 1
ATOM 1549 C CA . PHE A 1 196 ? -0.261 1.239 -9.695 1.00 95.88 196 PHE A CA 1
ATOM 1550 C C . PHE A 1 196 ? -0.549 1.173 -11.199 1.00 95.88 196 PHE A C 1
ATOM 1552 O O . PHE A 1 196 ? 0.085 1.883 -11.980 1.00 95.88 196 PHE A O 1
ATOM 1559 N N . ALA A 1 197 ? -1.486 0.317 -11.619 1.00 92.44 197 ALA A N 1
ATOM 1560 C CA . ALA A 1 197 ? -1.925 0.158 -13.003 1.00 92.44 197 ALA A CA 1
ATOM 1561 C C . ALA A 1 197 ? -0.769 -0.124 -13.983 1.00 92.44 197 ALA A C 1
ATOM 1563 O O . ALA A 1 197 ? -0.790 0.298 -15.140 1.00 92.44 197 ALA A O 1
ATOM 1564 N N . VAL A 1 198 ? 0.268 -0.827 -13.512 1.00 92.19 198 VAL A N 1
ATOM 1565 C CA . VAL A 1 198 ? 1.427 -1.201 -14.338 1.00 92.19 198 VAL A CA 1
ATOM 1566 C C . VAL A 1 198 ? 1.119 -2.430 -15.181 1.00 92.19 198 VAL A C 1
ATOM 1568 O O . VAL A 1 198 ? 1.445 -2.471 -16.363 1.00 92.19 198 VAL A O 1
ATOM 1571 N N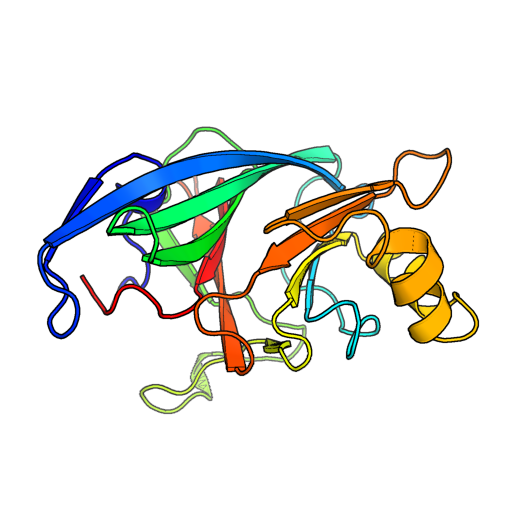 . LEU A 1 199 ? 0.508 -3.437 -14.559 1.00 85.50 199 LEU A N 1
ATOM 1572 C CA . LEU A 1 199 ? 0.011 -4.622 -15.238 1.00 85.50 199 LEU A CA 1
ATOM 1573 C C . LEU A 1 199 ? -1.466 -4.358 -15.528 1.00 85.50 199 LEU A C 1
ATOM 1575 O O . LEU A 1 199 ? -2.227 -4.112 -14.597 1.00 85.50 199 LEU A O 1
ATOM 1579 N N . GLY A 1 200 ? -1.856 -4.338 -16.806 1.00 68.81 200 GLY A N 1
ATOM 1580 C CA . GLY A 1 200 ? -3.262 -4.170 -17.192 1.00 68.81 200 GLY A CA 1
ATOM 1581 C C . GLY A 1 200 ? -4.167 -5.269 -16.616 1.00 68.81 200 GLY A C 1
ATOM 1582 O O . GLY A 1 200 ? -3.689 -6.213 -15.987 1.00 68.81 200 GLY A O 1
ATOM 1583 N N . GLU A 1 201 ? -5.480 -5.170 -16.853 1.00 54.25 201 GLU A N 1
ATOM 1584 C CA . GLU A 1 201 ? -6.418 -6.232 -16.456 1.00 54.25 201 GLU A CA 1
ATOM 1585 C C . GLU A 1 201 ? -5.957 -7.590 -17.025 1.00 54.25 201 GLU A C 1
ATOM 1587 O O . GLU A 1 201 ? -5.765 -7.727 -18.237 1.00 54.25 201 GLU A O 1
ATOM 1592 N N . VAL A 1 202 ? -5.740 -8.566 -16.133 1.00 41.16 202 VAL A N 1
ATOM 1593 C CA . VAL A 1 202 ? -5.303 -9.938 -16.458 1.00 41.16 202 VAL A CA 1
ATOM 1594 C C . VAL A 1 202 ? -6.480 -10.804 -16.892 1.00 41.16 202 VAL A C 1
ATOM 1596 O O . VAL A 1 202 ? -7.525 -10.763 -16.201 1.00 41.16 202 VAL A O 1
#